Protein AF-A0A7C7H3B7-F1 (afdb_monomer_lite)

Foldseek 3Di:
DDLDFAPQFAAEEEEEQFDDEAQAPVVVVVVQVVQQVVCVVVVALDRDGDQHHYPPDPDGRGQQQDDDVHQRLLLQLVVLVQPDNHAEYEYEEAPVVVVNVVVSCVVPPSNNHHYYYDYDDNVDGDQLVSVVRRVVVDPADLRYWHKYAYSRHNDHDNCHCVRNPPCLRPDQKDFDKDWPCVQQVCCVVPVVSCVDRDGQQEWDQDPVVSDITRIHGGRMMRHRCNVDRSCLVVVCVVCSVVSCCVVSPPD

Structure (mmCIF, N/CA/C/O backbone):
data_AF-A0A7C7H3B7-F1
#
_entry.id   AF-A0A7C7H3B7-F1
#
loop_
_atom_site.group_PDB
_atom_site.id
_atom_site.type_symbol
_atom_site.label_atom_id
_atom_site.label_alt_id
_atom_site.label_comp_id
_atom_site.label_asym_id
_atom_site.label_entity_id
_atom_site.label_seq_id
_atom_site.pdbx_PDB_ins_code
_atom_site.Cartn_x
_atom_site.Cartn_y
_atom_site.Cartn_z
_atom_site.occupancy
_atom_site.B_iso_or_equiv
_atom_site.auth_seq_id
_atom_site.auth_comp_id
_atom_site.auth_asym_id
_atom_site.auth_atom_id
_atom_site.pdbx_PDB_model_num
ATOM 1 N N . MET A 1 1 ? 7.887 1.375 29.483 1.00 38.19 1 MET A N 1
ATOM 2 C CA . MET A 1 1 ? 6.845 1.696 28.487 1.00 38.19 1 MET A CA 1
ATOM 3 C C . MET A 1 1 ? 5.521 1.306 29.109 1.00 38.19 1 MET A C 1
ATOM 5 O O . MET A 1 1 ? 5.414 0.179 29.572 1.00 38.19 1 MET A O 1
ATOM 9 N N . ASN A 1 2 ? 4.577 2.237 29.242 1.00 34.66 2 ASN A N 1
ATOM 10 C CA . ASN A 1 2 ? 3.261 1.911 29.788 1.00 34.66 2 ASN A CA 1
ATOM 11 C C . ASN A 1 2 ? 2.524 1.043 28.765 1.00 34.66 2 ASN A C 1
ATOM 13 O O . ASN A 1 2 ? 2.269 1.498 27.655 1.00 34.66 2 ASN A O 1
ATOM 17 N N . HIS A 1 3 ? 2.216 -0.201 29.133 1.00 39.34 3 HIS A N 1
ATOM 18 C CA . HIS A 1 3 ? 1.330 -1.064 28.360 1.00 39.34 3 HIS A CA 1
ATOM 19 C C . HIS A 1 3 ? -0.091 -0.510 28.479 1.00 39.34 3 HIS A C 1
ATOM 21 O O . HIS A 1 3 ? -0.787 -0.758 29.463 1.00 39.34 3 HIS A O 1
ATOM 27 N N . ILE A 1 4 ? -0.494 0.300 27.506 1.00 48.09 4 ILE A N 1
ATOM 28 C CA . ILE A 1 4 ? -1.862 0.788 27.377 1.00 48.09 4 ILE A CA 1
ATOM 29 C C . ILE A 1 4 ? -2.522 -0.092 26.317 1.00 48.09 4 ILE A C 1
ATOM 31 O O . ILE A 1 4 ? -2.058 -0.135 25.183 1.00 48.09 4 ILE A O 1
ATOM 35 N N . ARG A 1 5 ? -3.547 -0.853 26.719 1.00 43.59 5 ARG A N 1
ATOM 36 C CA . ARG A 1 5 ? -4.273 -1.786 25.843 1.00 43.59 5 ARG A CA 1
ATOM 37 C C . ARG A 1 5 ? -4.899 -1.021 24.673 1.00 43.59 5 ARG A C 1
ATOM 39 O O . ARG A 1 5 ? -5.666 -0.088 24.916 1.00 43.59 5 ARG A O 1
ATOM 46 N N . SER A 1 6 ? -4.589 -1.422 23.442 1.00 52.22 6 SER A N 1
ATOM 47 C CA . SER A 1 6 ? -5.281 -0.931 22.247 1.00 52.22 6 SER A CA 1
ATOM 48 C C . SER A 1 6 ? -6.749 -1.378 22.250 1.00 52.22 6 SER A C 1
ATOM 50 O O . SER A 1 6 ? -7.152 -2.261 23.018 1.00 52.22 6 SER A O 1
ATOM 52 N N . SER A 1 7 ? -7.557 -0.797 21.360 1.00 56.88 7 SER A N 1
ATOM 53 C CA . SER A 1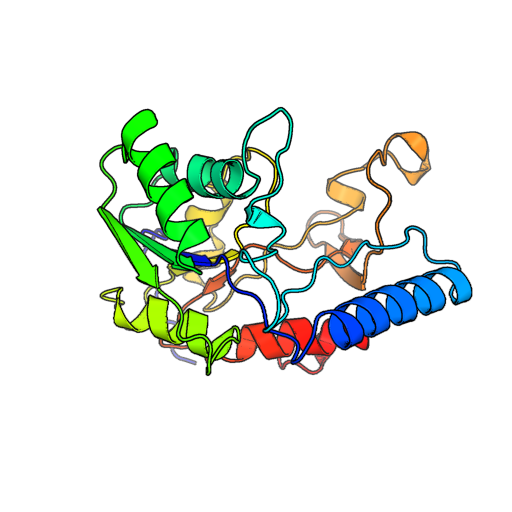 7 ? -8.861 -1.367 21.008 1.00 56.88 7 SER A CA 1
ATOM 54 C C . SER A 1 7 ? -8.721 -2.828 20.563 1.00 56.88 7 SER A C 1
ATOM 56 O O . SER A 1 7 ? -7.677 -3.245 20.061 1.00 56.88 7 SER A O 1
ATOM 58 N N . ILE A 1 8 ? -9.789 -3.606 20.760 1.00 68.94 8 ILE A N 1
ATOM 59 C CA . ILE A 1 8 ? -9.839 -5.052 20.472 1.00 68.94 8 ILE A CA 1
ATOM 60 C C . ILE A 1 8 ? -9.809 -5.343 18.955 1.00 68.94 8 ILE A C 1
ATOM 62 O O . ILE A 1 8 ? -9.580 -6.481 18.561 1.00 68.94 8 ILE A O 1
ATOM 66 N N . SER A 1 9 ? -10.025 -4.334 18.108 1.00 80.69 9 SER A N 1
ATOM 67 C CA . SER A 1 9 ? -10.029 -4.445 16.646 1.00 80.69 9 SER A CA 1
ATOM 68 C C . SER A 1 9 ? -9.492 -3.179 15.981 1.00 80.69 9 SER A C 1
ATOM 70 O O . SER A 1 9 ? -9.482 -2.097 16.586 1.00 80.69 9 SER A O 1
ATOM 72 N N . ILE A 1 10 ? -9.066 -3.332 14.726 1.00 93.12 10 ILE A N 1
ATOM 73 C CA . ILE A 1 10 ? -8.703 -2.239 13.823 1.00 93.12 10 ILE A CA 1
ATOM 74 C C . ILE A 1 10 ? -9.927 -1.875 12.982 1.00 93.12 10 ILE A C 1
ATOM 76 O O . ILE A 1 10 ? -10.362 -2.654 12.140 1.00 93.12 10 ILE A O 1
ATOM 80 N N . ASP A 1 11 ? -10.454 -0.667 13.172 1.00 95.75 11 ASP A N 1
ATOM 81 C CA . ASP A 1 11 ? -11.705 -0.242 12.528 1.00 95.75 11 ASP A CA 1
ATOM 82 C C . ASP A 1 11 ? -11.491 0.773 11.389 1.00 95.75 11 ASP A C 1
ATOM 84 O O . ASP A 1 11 ? -12.421 1.064 10.627 1.00 95.75 11 ASP A O 1
ATOM 88 N N . LYS A 1 12 ? -10.286 1.344 11.275 1.00 97.25 12 LYS A N 1
ATOM 89 C CA . LYS A 1 12 ? -9.973 2.436 10.343 1.00 97.25 12 LYS A CA 1
ATOM 90 C C . LYS A 1 12 ? -8.804 2.076 9.444 1.00 97.25 12 LYS A C 1
ATOM 92 O O . LYS A 1 12 ? -7.858 1.428 9.886 1.00 97.25 12 LYS A O 1
ATOM 97 N N . CYS A 1 13 ? -8.841 2.547 8.203 1.00 97.38 13 CYS A N 1
ATOM 98 C CA . CYS A 1 13 ? -7.780 2.320 7.232 1.00 97.38 13 CYS A CA 1
ATOM 99 C C . CYS A 1 13 ? -7.379 3.597 6.485 1.00 97.38 13 CYS A C 1
ATOM 101 O O . CYS A 1 13 ? -8.228 4.399 6.093 1.00 97.38 13 CYS A O 1
ATOM 103 N N . ILE A 1 14 ? -6.077 3.747 6.247 1.00 97.38 14 ILE A N 1
ATOM 104 C CA . ILE A 1 14 ? -5.513 4.620 5.219 1.00 97.38 14 ILE A CA 1
ATOM 105 C C . ILE A 1 14 ? -5.069 3.729 4.054 1.00 97.38 14 ILE A C 1
ATOM 107 O O . ILE A 1 14 ? -4.104 2.970 4.177 1.00 97.38 14 ILE A O 1
ATOM 111 N N . LEU A 1 15 ? -5.757 3.853 2.920 1.00 96.94 15 LEU A N 1
ATOM 112 C CA . LEU A 1 15 ? -5.415 3.189 1.667 1.00 96.94 15 LEU A CA 1
ATOM 113 C C . LEU A 1 15 ? -4.648 4.168 0.772 1.00 96.94 15 LEU A C 1
ATOM 115 O O . LEU A 1 15 ? -5.196 5.170 0.307 1.00 96.94 15 LEU A O 1
ATOM 119 N N . SER A 1 16 ? -3.371 3.878 0.541 1.00 95.12 16 SER A N 1
ATOM 120 C CA . SER A 1 16 ? -2.460 4.751 -0.197 1.00 95.12 16 SER A CA 1
ATOM 121 C C . SER A 1 16 ? -2.260 4.287 -1.634 1.00 95.12 16 SER A C 1
ATOM 123 O O . SER A 1 16 ? -1.752 3.196 -1.888 1.00 95.12 16 SER A O 1
ATOM 125 N N . PHE A 1 17 ? -2.563 5.173 -2.574 1.00 94.19 17 PHE A N 1
ATOM 126 C CA . PHE A 1 17 ? -2.184 5.079 -3.979 1.00 94.19 17 PHE A CA 1
ATOM 127 C C . PHE A 1 17 ? -1.133 6.144 -4.317 1.00 94.19 17 PHE A C 1
ATOM 129 O O . PHE A 1 17 ? -1.198 6.792 -5.359 1.00 94.19 17 PHE A O 1
ATOM 136 N N . SER A 1 18 ? -0.166 6.327 -3.415 1.00 89.00 18 SER A N 1
ATOM 137 C CA . SER A 1 18 ? 0.895 7.326 -3.535 1.00 89.00 18 SER A CA 1
ATOM 138 C C . SER A 1 18 ? 2.218 6.738 -4.009 1.00 89.00 18 SER A C 1
ATOM 140 O O . SER A 1 18 ? 2.619 5.649 -3.590 1.00 89.00 18 SER A O 1
ATOM 142 N N . HIS A 1 19 ? 2.942 7.508 -4.819 1.00 86.81 19 HIS A N 1
ATOM 143 C CA . HIS A 1 19 ? 4.356 7.295 -5.100 1.00 86.81 19 HIS A CA 1
ATOM 144 C C . HIS A 1 19 ? 5.096 8.617 -5.296 1.00 86.81 19 HIS A C 1
ATOM 146 O O . HIS A 1 19 ? 4.549 9.583 -5.839 1.00 86.81 19 HIS A O 1
ATOM 152 N N . ASP A 1 20 ? 6.383 8.604 -4.942 1.00 88.81 20 ASP A N 1
ATOM 153 C CA . ASP A 1 20 ? 7.324 9.666 -5.277 1.00 88.81 20 ASP A CA 1
ATOM 154 C C . ASP A 1 20 ? 7.313 9.959 -6.780 1.00 88.81 20 ASP A C 1
ATOM 156 O O . ASP A 1 20 ? 7.196 9.068 -7.631 1.00 88.81 20 ASP A O 1
ATOM 160 N N . ARG A 1 21 ? 7.505 11.235 -7.112 1.00 89.88 21 ARG A N 1
ATOM 161 C CA . ARG A 1 21 ? 7.476 11.721 -8.490 1.00 89.88 21 ARG A CA 1
ATOM 162 C C . ARG A 1 21 ? 8.863 12.128 -8.966 1.00 89.88 21 ARG A C 1
ATOM 164 O O . ARG A 1 21 ? 9.524 12.973 -8.369 1.00 89.88 21 ARG A O 1
ATOM 171 N N . TYR A 1 22 ? 9.281 11.571 -10.098 1.00 92.12 22 TYR A N 1
ATOM 172 C CA . TYR A 1 22 ? 10.514 11.961 -10.772 1.00 92.12 22 TYR A CA 1
ATOM 173 C C . TYR A 1 22 ? 10.327 13.266 -11.538 1.00 92.12 22 TYR A C 1
ATOM 175 O O . TYR A 1 22 ? 9.285 13.511 -12.139 1.00 92.12 22 TYR A O 1
ATOM 183 N N . ILE A 1 23 ? 11.382 14.078 -11.601 1.00 94.06 23 ILE A N 1
ATOM 184 C CA . ILE A 1 23 ? 11.323 15.384 -12.275 1.00 94.06 23 ILE A CA 1
ATOM 185 C C . ILE A 1 23 ? 11.100 15.303 -13.797 1.00 94.06 23 ILE A C 1
ATOM 187 O O . ILE A 1 23 ? 10.785 16.316 -14.409 1.00 94.06 23 ILE A O 1
ATOM 191 N N . SER A 1 24 ? 11.318 14.138 -14.417 1.00 95.00 24 SER A N 1
ATOM 192 C CA . SER A 1 24 ? 10.973 13.877 -15.818 1.00 95.00 24 SER A CA 1
ATOM 193 C C . SER A 1 24 ? 10.917 12.382 -16.123 1.00 95.00 24 SER A C 1
ATOM 195 O O . SER A 1 24 ? 11.600 11.574 -15.479 1.00 95.00 24 SER A O 1
ATOM 197 N N . ARG A 1 25 ? 10.177 12.015 -17.168 1.00 94.31 25 ARG A N 1
ATOM 198 C CA . ARG A 1 25 ? 10.008 10.651 -17.668 1.00 94.31 25 ARG A CA 1
ATOM 199 C C . ARG A 1 25 ? 11.341 10.076 -18.117 1.00 94.31 25 ARG A C 1
ATOM 201 O O . ARG A 1 25 ? 11.631 8.911 -17.862 1.00 94.31 25 ARG A O 1
ATOM 208 N N . LYS A 1 26 ? 12.221 10.914 -18.675 1.00 95.12 26 LYS A N 1
ATOM 209 C CA . LYS A 1 26 ? 13.604 10.526 -18.988 1.00 95.12 26 LYS A CA 1
ATOM 210 C C . LYS A 1 26 ? 14.360 10.051 -17.742 1.00 95.12 26 LYS A C 1
ATOM 212 O O . LYS A 1 26 ? 15.023 9.018 -17.803 1.00 95.12 26 LYS A O 1
ATOM 217 N N . LYS A 1 27 ? 14.265 10.772 -16.616 1.00 95.44 27 LYS A N 1
ATOM 218 C CA . LYS A 1 27 ? 14.929 10.363 -15.364 1.00 95.44 27 LYS A CA 1
ATOM 219 C C . LYS A 1 27 ? 14.267 9.146 -14.725 1.00 95.44 27 LYS A C 1
ATOM 221 O O . LYS A 1 27 ? 14.985 8.275 -14.245 1.00 95.44 27 LYS A O 1
ATOM 226 N N . ALA A 1 28 ? 12.937 9.065 -14.760 1.00 93.25 28 ALA A N 1
ATOM 227 C CA . ALA A 1 28 ? 12.201 7.890 -14.301 1.00 93.25 28 ALA A CA 1
ATOM 228 C C . ALA A 1 28 ? 12.652 6.625 -15.055 1.00 93.25 28 ALA A C 1
ATOM 230 O O . ALA A 1 28 ? 13.044 5.637 -14.440 1.00 93.25 28 ALA A O 1
ATOM 231 N N . ASN A 1 29 ? 12.699 6.684 -16.389 1.00 93.50 29 ASN A N 1
ATOM 232 C CA . ASN A 1 29 ? 13.133 5.562 -17.222 1.00 93.50 29 ASN A CA 1
ATOM 233 C C . ASN A 1 29 ? 14.595 5.186 -16.957 1.00 93.50 29 ASN A C 1
ATOM 235 O O . ASN A 1 29 ? 14.900 4.007 -16.806 1.00 93.50 29 ASN A O 1
ATOM 239 N N . ALA A 1 30 ? 15.491 6.172 -16.840 1.00 94.88 30 ALA A N 1
ATOM 240 C CA . ALA A 1 30 ? 16.890 5.914 -16.510 1.00 94.88 30 ALA A CA 1
ATOM 241 C C . ALA A 1 30 ? 17.042 5.197 -15.156 1.00 94.88 30 ALA A C 1
ATOM 243 O O . ALA A 1 30 ? 17.820 4.253 -15.048 1.00 94.88 30 ALA A O 1
ATOM 244 N N . ALA A 1 31 ? 16.272 5.593 -14.137 1.00 92.31 31 ALA A N 1
ATOM 245 C CA . ALA A 1 31 ? 16.285 4.935 -12.832 1.00 92.31 31 ALA A CA 1
ATOM 246 C C . ALA A 1 31 ? 15.751 3.492 -12.891 1.00 92.31 31 ALA A C 1
ATOM 248 O O . ALA A 1 31 ? 16.329 2.600 -12.265 1.00 92.31 31 ALA A O 1
ATOM 249 N N . ALA A 1 32 ? 14.681 3.255 -13.656 1.00 91.06 32 ALA A N 1
ATOM 250 C CA . ALA A 1 32 ? 14.125 1.920 -13.867 1.00 91.06 32 ALA A CA 1
ATOM 251 C C . ALA A 1 32 ? 15.118 0.992 -14.591 1.00 91.06 32 ALA A C 1
ATOM 253 O O . ALA A 1 32 ? 15.367 -0.118 -14.118 1.00 91.06 32 ALA A O 1
ATOM 254 N N . ILE A 1 33 ? 15.738 1.469 -15.677 1.00 92.88 33 ILE A N 1
ATOM 255 C CA . ILE A 1 33 ? 16.741 0.722 -16.455 1.00 92.88 33 ILE A CA 1
ATOM 256 C C . ILE A 1 33 ? 17.965 0.408 -15.593 1.00 92.88 33 ILE A C 1
ATOM 258 O O . ILE A 1 33 ? 18.342 -0.753 -15.477 1.00 92.88 33 ILE A O 1
ATOM 262 N N . ALA A 1 34 ? 18.521 1.406 -14.900 1.00 92.44 34 ALA A N 1
ATOM 263 C CA . ALA A 1 34 ? 19.695 1.207 -14.054 1.00 92.44 34 ALA A CA 1
ATOM 264 C C . ALA A 1 34 ? 19.448 0.185 -12.931 1.00 92.44 34 ALA A C 1
ATOM 266 O O . ALA A 1 34 ? 20.362 -0.525 -12.516 1.00 92.44 34 ALA A O 1
ATOM 267 N N . LYS A 1 35 ? 18.218 0.094 -12.404 1.00 89.69 35 LYS A N 1
ATOM 268 C CA . LYS A 1 35 ? 17.874 -0.964 -11.447 1.00 89.69 35 LYS A CA 1
ATOM 269 C C . LYS A 1 35 ? 17.850 -2.338 -12.116 1.00 89.69 35 LYS A C 1
ATOM 271 O O . LYS A 1 35 ? 18.417 -3.265 -11.545 1.00 89.69 35 LYS A O 1
ATOM 276 N N . ALA A 1 36 ? 17.215 -2.462 -13.280 1.00 89.38 36 ALA A N 1
ATOM 277 C CA . ALA A 1 36 ? 17.158 -3.724 -14.012 1.00 89.38 36 ALA A CA 1
ATOM 278 C C . ALA A 1 36 ? 18.565 -4.231 -14.371 1.00 89.38 36 ALA A C 1
ATOM 280 O O . ALA A 1 36 ? 18.876 -5.391 -14.126 1.00 89.38 36 ALA A O 1
ATOM 281 N N . GLU A 1 37 ? 19.447 -3.348 -14.848 1.00 91.12 37 GLU A N 1
ATOM 282 C CA . GLU A 1 37 ? 20.851 -3.668 -15.141 1.00 91.12 37 GLU A CA 1
ATOM 283 C C . GLU A 1 37 ? 21.598 -4.188 -13.907 1.00 91.12 37 GLU A C 1
ATOM 285 O O . GLU A 1 37 ? 22.311 -5.186 -13.997 1.00 91.12 37 GLU A O 1
ATOM 290 N N . ARG A 1 38 ? 21.403 -3.562 -12.735 1.00 88.94 38 ARG A N 1
ATOM 291 C CA . ARG A 1 38 ? 21.988 -4.055 -11.478 1.00 88.94 38 ARG A CA 1
ATOM 292 C C . ARG A 1 38 ? 21.467 -5.438 -11.095 1.00 88.94 38 ARG A C 1
ATOM 294 O O . ARG A 1 38 ? 22.264 -6.268 -10.680 1.00 88.94 38 ARG A O 1
ATOM 301 N N . GLU A 1 39 ? 20.162 -5.681 -11.221 1.00 87.19 39 GLU A N 1
ATOM 302 C CA . GLU A 1 39 ? 19.563 -6.982 -10.886 1.00 87.19 39 GLU A CA 1
ATOM 303 C C . GLU A 1 39 ? 20.043 -8.100 -11.818 1.00 87.19 39 GLU A C 1
ATOM 305 O O . GLU A 1 39 ? 20.292 -9.209 -11.343 1.00 87.19 39 GLU A O 1
ATOM 310 N N . ILE A 1 40 ? 20.220 -7.798 -13.111 1.00 87.31 40 ILE A N 1
ATOM 311 C CA . ILE A 1 40 ? 20.838 -8.702 -14.091 1.00 87.31 40 ILE A CA 1
ATOM 312 C C . ILE A 1 40 ? 22.286 -8.989 -13.690 1.00 87.31 40 ILE A C 1
ATOM 314 O O . ILE A 1 40 ? 22.681 -10.147 -13.597 1.00 87.31 40 ILE A O 1
ATOM 318 N N . ALA A 1 41 ? 23.073 -7.946 -13.411 1.00 89.31 41 ALA A N 1
ATOM 319 C CA . ALA A 1 41 ? 24.481 -8.091 -13.050 1.00 89.31 41 ALA A CA 1
ATOM 320 C C . ALA A 1 41 ? 24.690 -8.882 -11.747 1.00 89.31 41 ALA A C 1
ATOM 322 O O . ALA A 1 41 ? 25.707 -9.556 -11.598 1.00 89.31 41 ALA A O 1
ATOM 323 N N . SER A 1 42 ? 23.739 -8.824 -10.811 1.00 85.56 42 SER A N 1
ATOM 324 C CA . SER A 1 42 ? 23.786 -9.586 -9.562 1.00 85.56 42 SER A CA 1
ATOM 325 C C . SER A 1 42 ? 23.172 -10.988 -9.658 1.00 85.56 42 SER A C 1
ATOM 327 O O . SER A 1 42 ? 23.018 -11.625 -8.619 1.00 85.56 42 SER A O 1
ATOM 329 N N . ASN A 1 43 ? 22.804 -11.465 -10.857 1.00 83.31 43 ASN A N 1
ATOM 330 C CA . ASN A 1 43 ? 22.116 -12.746 -11.075 1.00 83.31 43 ASN A CA 1
ATOM 331 C C . ASN A 1 43 ? 20.898 -12.929 -10.151 1.00 83.31 43 ASN A C 1
ATOM 333 O O . ASN A 1 43 ? 20.707 -13.982 -9.544 1.00 83.31 43 ASN A O 1
ATOM 337 N N . SER A 1 44 ? 20.093 -11.873 -10.004 1.00 79.56 44 SER A N 1
ATOM 338 C CA . SER A 1 44 ? 18.871 -11.921 -9.196 1.00 79.56 44 SER A CA 1
ATOM 339 C C . SER A 1 44 ? 17.871 -12.924 -9.781 1.00 79.56 44 SER A C 1
ATOM 341 O O . SER A 1 44 ? 17.747 -13.023 -11.001 1.00 79.56 44 SER A O 1
ATOM 343 N N . ASN A 1 45 ? 17.098 -13.605 -8.928 1.00 72.94 45 ASN A N 1
ATOM 344 C CA . ASN A 1 45 ? 16.085 -14.585 -9.358 1.00 72.94 45 ASN A CA 1
ATOM 345 C C . ASN A 1 45 ? 14.974 -13.966 -10.226 1.00 72.94 45 ASN A C 1
ATOM 347 O O . ASN A 1 45 ? 14.298 -14.672 -10.970 1.00 72.94 45 ASN A O 1
ATOM 351 N N . GLY A 1 46 ? 14.780 -12.648 -10.141 1.00 75.38 46 GLY A N 1
ATOM 352 C CA . GLY A 1 46 ? 13.889 -11.907 -11.024 1.00 75.38 46 GLY A CA 1
ATOM 353 C C . GLY A 1 46 ? 14.338 -10.464 -11.229 1.00 75.38 46 GLY A C 1
ATOM 354 O O . GLY A 1 46 ? 14.942 -9.845 -10.349 1.00 75.38 46 GLY A O 1
ATOM 355 N N . ILE A 1 47 ? 14.005 -9.913 -12.395 1.00 81.12 47 ILE A N 1
ATOM 356 C CA . ILE A 1 47 ? 14.191 -8.495 -12.715 1.00 81.12 47 ILE A CA 1
ATOM 357 C C . ILE A 1 47 ? 12.873 -7.794 -12.397 1.00 81.12 47 ILE A C 1
ATOM 359 O O . ILE A 1 47 ? 11.847 -8.080 -13.014 1.00 81.12 47 ILE A O 1
ATOM 363 N N . SER A 1 48 ? 12.867 -6.883 -11.422 1.00 79.19 48 SER A N 1
ATOM 364 C CA . SER A 1 48 ? 11.617 -6.211 -11.053 1.00 79.19 48 SER A CA 1
ATOM 365 C C . SER A 1 48 ? 11.378 -5.007 -11.954 1.00 79.19 48 SER A C 1
ATOM 367 O O . SER A 1 48 ? 12.169 -4.059 -11.950 1.00 79.19 48 SER A O 1
ATOM 369 N N . HIS A 1 49 ? 10.240 -4.993 -12.641 1.00 79.00 49 HIS A N 1
ATOM 370 C CA . HIS A 1 49 ? 9.798 -3.842 -13.419 1.00 79.00 49 HIS A CA 1
ATOM 371 C C . HIS A 1 49 ? 9.365 -2.698 -12.495 1.00 79.00 49 HIS A C 1
ATOM 373 O O . HIS A 1 49 ? 8.410 -2.824 -11.729 1.00 79.00 49 HIS A O 1
ATOM 379 N N . LEU A 1 50 ? 10.076 -1.570 -12.564 1.00 84.88 50 LEU A N 1
ATOM 380 C CA . LEU A 1 50 ? 9.676 -0.349 -11.871 1.00 84.88 50 LEU A CA 1
ATOM 381 C C . LEU A 1 50 ? 8.756 0.489 -12.754 1.00 84.88 50 LEU A C 1
ATOM 383 O O . LEU A 1 50 ? 9.152 0.937 -13.828 1.00 84.88 50 LEU A O 1
ATOM 387 N N . ILE A 1 51 ? 7.558 0.754 -12.243 1.00 86.25 51 ILE A N 1
ATOM 388 C CA . ILE A 1 51 ? 6.613 1.712 -12.811 1.00 86.25 51 ILE A CA 1
ATOM 389 C C . ILE A 1 51 ? 6.717 2.969 -11.953 1.00 86.25 51 ILE A C 1
ATOM 391 O O . ILE A 1 51 ? 6.352 2.958 -10.780 1.00 86.25 51 ILE A O 1
ATOM 395 N N . LEU A 1 52 ? 7.313 4.017 -12.518 1.00 88.50 52 LEU A N 1
ATOM 396 C CA . LEU A 1 52 ? 7.650 5.249 -11.807 1.00 88.50 52 LEU A CA 1
ATOM 397 C C . LEU A 1 52 ? 6.864 6.420 -12.388 1.00 88.50 52 LEU A C 1
ATOM 399 O O . LEU A 1 52 ? 6.798 6.565 -13.611 1.00 88.50 52 LEU A O 1
ATOM 403 N N . ARG A 1 53 ? 6.335 7.269 -11.507 1.00 90.44 53 ARG A N 1
ATOM 404 C CA . ARG A 1 53 ? 5.624 8.510 -11.830 1.00 90.44 53 ARG A CA 1
ATOM 405 C C . ARG A 1 53 ? 6.602 9.612 -12.241 1.00 90.44 53 ARG A C 1
ATOM 407 O O . ARG A 1 53 ? 7.671 9.737 -11.636 1.00 90.44 53 ARG A O 1
ATOM 414 N N . ALA A 1 54 ? 6.238 10.443 -13.214 1.00 92.00 54 ALA A N 1
ATOM 415 C CA . ALA A 1 54 ? 7.017 11.609 -13.619 1.00 92.00 54 ALA A CA 1
ATOM 416 C C . ALA A 1 54 ? 6.156 12.878 -13.779 1.00 92.00 54 ALA A C 1
ATOM 418 O O . ALA A 1 54 ? 4.952 12.809 -13.987 1.00 92.00 54 ALA A O 1
ATOM 419 N N . VAL A 1 55 ? 6.778 14.056 -13.646 1.00 90.94 55 VAL A N 1
ATOM 420 C CA . VAL A 1 55 ? 6.095 15.368 -13.749 1.00 90.94 55 VAL A CA 1
ATOM 421 C C . VAL A 1 55 ? 5.501 15.629 -15.137 1.00 90.94 55 VAL A C 1
ATOM 423 O O . VAL A 1 55 ? 4.476 16.288 -15.247 1.00 90.94 55 VAL A O 1
ATOM 426 N N . ASP A 1 56 ? 6.163 15.151 -16.183 1.00 91.25 56 ASP A N 1
ATOM 427 C CA . ASP A 1 56 ? 5.835 15.362 -17.597 1.00 91.25 56 ASP A CA 1
ATOM 428 C C . ASP A 1 56 ? 4.926 14.266 -18.182 1.00 91.25 56 ASP A C 1
ATOM 430 O O . ASP A 1 56 ? 4.723 14.217 -19.398 1.00 91.25 56 ASP A O 1
ATOM 434 N N . ASP A 1 57 ? 4.361 13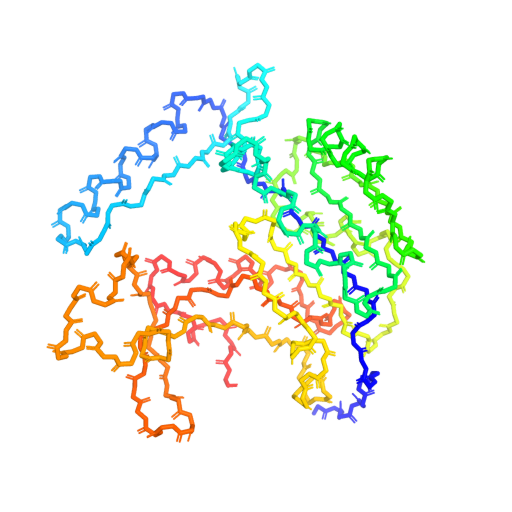.394 -17.341 1.00 89.00 57 ASP A N 1
ATOM 435 C CA . ASP A 1 57 ? 3.325 12.460 -17.774 1.00 89.00 57 ASP A CA 1
ATOM 436 C C . ASP A 1 57 ? 1.996 13.192 -18.018 1.00 89.00 57 ASP A C 1
ATOM 438 O O . ASP A 1 57 ? 1.611 14.093 -17.276 1.00 89.00 57 ASP A O 1
ATOM 442 N N . LYS A 1 58 ? 1.270 12.784 -19.066 1.00 84.56 58 LYS A N 1
ATOM 443 C CA . LYS A 1 58 ? -0.053 13.347 -19.402 1.00 84.56 58 LYS A CA 1
ATOM 444 C C . LYS A 1 58 ? -1.173 12.874 -18.474 1.00 84.56 58 LYS A C 1
ATOM 446 O O . LYS A 1 58 ? -2.193 13.540 -18.377 1.00 84.56 58 LYS A O 1
ATOM 451 N N . ILE A 1 59 ? -0.994 11.687 -17.910 1.00 83.81 59 ILE A N 1
ATOM 452 C CA . ILE A 1 59 ? -1.908 10.980 -17.017 1.00 83.81 59 ILE A CA 1
ATOM 453 C C . ILE A 1 59 ? -1.019 10.376 -15.946 1.00 83.81 59 ILE A C 1
ATOM 455 O O . ILE A 1 59 ? 0.094 9.936 -16.260 1.00 83.81 59 ILE A O 1
ATOM 459 N N . ASP A 1 60 ? -1.493 10.339 -14.710 1.00 80.81 60 ASP A N 1
ATOM 460 C CA . ASP A 1 60 ? -0.718 9.735 -13.643 1.00 80.81 60 ASP A CA 1
ATOM 461 C C . ASP A 1 60 ? -0.375 8.264 -13.931 1.00 80.81 60 ASP A C 1
ATOM 463 O O . ASP A 1 60 ? -1.236 7.388 -14.023 1.00 80.81 60 ASP A O 1
ATOM 467 N N . HIS A 1 61 ? 0.917 7.985 -14.102 1.00 83.50 61 HIS A N 1
ATOM 468 C CA . HIS A 1 61 ? 1.394 6.671 -14.511 1.00 83.50 61 HIS A CA 1
ATOM 469 C C . HIS A 1 61 ? 1.734 5.817 -13.288 1.00 83.50 61 HIS A C 1
ATOM 471 O O . HIS A 1 61 ? 2.896 5.511 -13.002 1.00 83.50 61 HIS A O 1
ATOM 477 N N . LEU A 1 62 ? 0.692 5.448 -12.548 1.00 84.75 62 LEU A N 1
ATOM 478 C CA . LEU A 1 62 ? 0.793 4.615 -11.357 1.00 84.75 62 LEU A CA 1
ATOM 479 C C . LEU A 1 62 ? 0.454 3.160 -11.668 1.00 84.75 62 LEU A C 1
ATOM 481 O O . LEU A 1 62 ? -0.519 2.869 -12.361 1.00 84.75 62 LEU A O 1
ATOM 485 N N . LYS A 1 63 ? 1.199 2.227 -11.060 1.00 86.25 63 LYS A N 1
ATOM 486 C CA . LYS A 1 63 ? 0.910 0.783 -11.157 1.00 86.25 63 LYS A CA 1
ATOM 487 C C . LYS A 1 63 ? -0.507 0.417 -10.701 1.00 86.25 63 LYS A C 1
ATOM 489 O O . LYS A 1 63 ? -1.049 -0.581 -11.154 1.00 86.25 63 LYS A O 1
ATOM 494 N N . PHE A 1 64 ? -1.112 1.229 -9.835 1.00 90.69 64 PHE A N 1
ATOM 495 C CA . PHE A 1 64 ? -2.443 0.983 -9.283 1.00 90.69 64 PHE A CA 1
ATOM 496 C C . PHE A 1 64 ? -3.558 1.069 -10.338 1.00 90.69 64 PHE A C 1
ATOM 498 O O . PHE A 1 64 ? -4.604 0.447 -10.176 1.00 90.69 64 PHE A O 1
ATOM 505 N N . LEU A 1 65 ? -3.323 1.807 -11.428 1.00 91.50 65 LEU A N 1
ATOM 506 C CA . LEU A 1 65 ? -4.278 1.994 -12.523 1.00 91.50 65 LEU A CA 1
ATOM 507 C C . LEU A 1 65 ? -4.120 0.950 -13.639 1.00 91.50 65 LEU A C 1
ATOM 509 O O . LEU A 1 65 ? -4.920 0.917 -14.572 1.00 91.50 65 LEU A O 1
ATOM 513 N N . PHE A 1 66 ? -3.102 0.087 -13.561 1.00 91.06 66 PHE A N 1
ATOM 514 C CA . PHE A 1 66 ? -2.917 -0.980 -14.541 1.00 91.06 66 PHE A CA 1
ATOM 515 C C . PHE A 1 66 ? -4.022 -2.016 -14.419 1.00 91.06 66 PHE A C 1
ATOM 517 O O . PHE A 1 66 ? -4.475 -2.335 -13.323 1.00 91.06 66 PHE A O 1
ATOM 524 N N . LEU A 1 67 ? -4.426 -2.563 -15.560 1.00 91.88 67 LEU A N 1
ATOM 525 C CA . LEU A 1 67 ? -5.497 -3.541 -15.623 1.00 91.88 67 LEU A CA 1
ATOM 526 C C . LEU A 1 67 ? -4.941 -4.955 -15.465 1.00 91.88 67 LEU A C 1
ATOM 528 O O . LEU A 1 67 ? -4.049 -5.369 -16.206 1.00 91.88 67 LEU A O 1
ATOM 532 N N . ILE A 1 68 ? -5.531 -5.719 -14.555 1.00 89.88 68 ILE A N 1
ATOM 533 C CA . ILE A 1 68 ? -5.410 -7.173 -14.488 1.00 89.88 68 ILE A CA 1
ATOM 534 C C . ILE A 1 68 ? -6.786 -7.725 -14.832 1.00 89.88 68 ILE A C 1
ATOM 536 O O . ILE A 1 68 ? -7.770 -7.391 -14.183 1.00 89.88 68 ILE A O 1
ATOM 540 N N . ASN A 1 69 ? -6.875 -8.508 -15.910 1.00 88.69 69 ASN A N 1
ATOM 541 C CA . ASN A 1 69 ? -8.148 -9.016 -16.437 1.00 88.69 69 ASN A CA 1
ATOM 542 C C . ASN A 1 69 ? -9.212 -7.915 -16.646 1.00 88.69 69 ASN A C 1
ATOM 544 O O . ASN A 1 69 ? -10.395 -8.125 -16.397 1.00 88.69 69 ASN A O 1
ATOM 548 N N . GLY A 1 70 ? -8.784 -6.726 -17.089 1.00 91.12 70 GLY A N 1
ATOM 549 C CA . GLY A 1 70 ? -9.668 -5.578 -17.328 1.00 91.12 70 GLY A CA 1
ATOM 550 C C . GLY A 1 70 ? -10.042 -4.767 -16.082 1.00 91.12 70 GLY A C 1
ATOM 551 O O . GLY A 1 70 ? -10.748 -3.773 -16.213 1.00 91.12 70 GLY A O 1
ATOM 552 N N . ILE A 1 71 ? -9.555 -5.143 -14.895 1.00 91.94 71 ILE A N 1
ATOM 553 C CA . ILE A 1 71 ? -9.849 -4.471 -13.624 1.00 91.94 71 ILE A CA 1
ATOM 554 C C . ILE A 1 71 ? -8.592 -3.733 -13.138 1.00 91.94 71 ILE A C 1
ATOM 556 O O . ILE A 1 71 ? -7.532 -4.359 -13.055 1.00 91.94 71 ILE A O 1
ATOM 560 N N . PRO A 1 72 ? -8.665 -2.430 -12.801 1.00 94.12 72 PRO A N 1
ATOM 561 C CA . PRO A 1 72 ? -7.538 -1.714 -12.206 1.00 94.12 72 PRO A CA 1
ATOM 562 C C . PRO A 1 72 ? -7.031 -2.399 -10.930 1.00 94.12 72 PRO A C 1
ATOM 564 O O . PRO A 1 72 ? -7.833 -2.776 -10.075 1.00 94.12 72 PRO A O 1
ATOM 567 N N . VAL A 1 73 ? -5.710 -2.520 -10.758 1.00 93.38 73 VAL A N 1
ATOM 568 C CA . VAL A 1 73 ? -5.079 -3.127 -9.565 1.00 93.38 73 VAL A CA 1
ATOM 569 C C . VAL A 1 73 ? -5.655 -2.551 -8.269 1.00 93.38 73 VAL A C 1
ATOM 571 O O . VAL A 1 73 ? -5.950 -3.299 -7.338 1.00 93.38 73 VAL A O 1
ATOM 574 N N . MET A 1 74 ? -5.891 -1.238 -8.226 1.00 94.69 74 MET A N 1
ATOM 575 C CA . MET A 1 74 ? -6.458 -0.568 -7.057 1.00 94.69 74 MET A CA 1
ATOM 576 C C . MET A 1 74 ? -7.814 -1.112 -6.602 1.00 94.69 74 MET A C 1
ATOM 578 O O . MET A 1 74 ? -8.117 -1.076 -5.409 1.00 94.69 74 MET A O 1
ATOM 582 N N . CYS A 1 75 ? -8.624 -1.631 -7.525 1.00 95.31 75 CYS A N 1
ATOM 583 C CA . CYS A 1 75 ? -9.942 -2.174 -7.217 1.00 95.31 75 CYS A CA 1
ATOM 584 C C . CYS A 1 75 ? -9.854 -3.485 -6.426 1.00 95.31 75 CYS A C 1
ATOM 586 O O . CYS A 1 75 ? -10.747 -3.760 -5.632 1.00 95.31 75 CYS A O 1
ATOM 588 N N . TYR A 1 76 ? -8.780 -4.268 -6.582 1.00 94.12 76 TYR A N 1
ATOM 589 C CA . TYR A 1 76 ? -8.546 -5.462 -5.760 1.00 94.12 76 TYR A CA 1
ATOM 590 C C . TYR A 1 76 ? -8.245 -5.073 -4.313 1.00 94.12 76 TYR A C 1
ATOM 592 O O . TYR A 1 76 ? -8.886 -5.569 -3.389 1.00 94.12 76 TYR A O 1
ATOM 600 N N . ALA A 1 77 ? -7.328 -4.118 -4.124 1.00 93.56 77 ALA A N 1
ATOM 601 C CA . ALA A 1 77 ? -6.987 -3.602 -2.804 1.00 93.56 77 ALA A CA 1
ATOM 602 C C . ALA A 1 77 ? -8.216 -3.008 -2.099 1.00 93.56 77 ALA A C 1
ATOM 604 O O . ALA A 1 77 ? -8.503 -3.378 -0.965 1.00 93.56 77 ALA A O 1
ATOM 605 N N . LEU A 1 78 ? -8.973 -2.143 -2.783 1.00 95.56 78 LEU A N 1
ATOM 606 C CA . LEU A 1 78 ? -10.193 -1.553 -2.233 1.00 95.56 78 LEU A CA 1
ATOM 607 C C . LEU A 1 78 ? -11.288 -2.606 -1.996 1.00 95.56 78 LEU A C 1
ATOM 609 O O . LEU A 1 78 ? -11.967 -2.546 -0.978 1.00 95.56 78 LEU A O 1
ATOM 613 N N . GLY A 1 79 ? -11.427 -3.591 -2.886 1.00 95.00 79 GLY A N 1
ATOM 614 C CA . GLY A 1 79 ? -12.373 -4.699 -2.746 1.00 95.00 79 GLY A CA 1
ATOM 615 C C . GLY A 1 79 ? -12.179 -5.485 -1.450 1.00 95.00 79 GLY A C 1
ATOM 616 O O . GLY A 1 79 ? -13.150 -5.668 -0.718 1.00 95.00 79 GLY A O 1
ATOM 617 N N . ASN A 1 80 ? -10.936 -5.851 -1.115 1.00 93.62 80 ASN A N 1
ATOM 618 C CA . ASN A 1 80 ? -10.614 -6.512 0.159 1.00 93.62 80 ASN A CA 1
ATOM 619 C C . ASN A 1 80 ? -11.053 -5.676 1.369 1.00 93.62 80 ASN A C 1
ATOM 621 O O . ASN A 1 80 ? -11.608 -6.210 2.324 1.00 93.62 80 ASN A O 1
ATOM 625 N N . LEU A 1 81 ? -10.856 -4.354 1.322 1.00 95.56 81 LEU A N 1
ATOM 626 C CA . LEU A 1 81 ? -11.270 -3.470 2.413 1.00 95.56 81 LEU A CA 1
ATOM 627 C C . LEU A 1 81 ? -12.787 -3.281 2.491 1.00 95.56 81 LEU A C 1
ATOM 629 O O . LEU A 1 81 ? -13.306 -3.011 3.565 1.00 95.56 81 LEU A O 1
ATOM 633 N N . LEU A 1 82 ? -13.510 -3.374 1.374 1.00 96.25 82 LEU A N 1
ATOM 634 C CA . LEU A 1 82 ? -14.968 -3.226 1.354 1.00 96.25 82 LEU A CA 1
ATOM 635 C C . LEU A 1 82 ? -15.685 -4.428 1.972 1.00 96.25 82 LEU A C 1
ATOM 637 O O . LEU A 1 82 ? -16.725 -4.248 2.604 1.00 96.25 82 LEU A O 1
ATOM 641 N N . ILE A 1 83 ? -15.137 -5.630 1.808 1.00 94.88 83 ILE A N 1
ATOM 642 C CA . ILE A 1 83 ? -15.726 -6.858 2.360 1.00 94.88 83 ILE A CA 1
ATOM 643 C C . ILE A 1 83 ? -15.285 -7.150 3.801 1.00 94.88 83 ILE A C 1
ATOM 645 O O . ILE A 1 83 ? -15.758 -8.121 4.381 1.00 94.88 83 ILE A O 1
ATOM 649 N N . SER A 1 84 ? -14.416 -6.316 4.376 1.00 95.44 84 SER A N 1
ATOM 650 C CA . SER A 1 84 ? -13.883 -6.509 5.726 1.00 95.44 84 SER A CA 1
ATOM 651 C C . SER A 1 84 ? -14.757 -5.905 6.832 1.00 95.44 84 SER A C 1
ATOM 653 O O . SER A 1 84 ? -15.771 -5.249 6.572 1.00 95.44 84 SER A O 1
ATOM 655 N N . SER A 1 85 ? -14.343 -6.062 8.086 1.00 95.69 85 SER A N 1
ATOM 656 C CA . SER A 1 85 ? -14.940 -5.477 9.287 1.00 95.69 85 SER A CA 1
ATOM 657 C C . SER A 1 85 ? -14.608 -3.992 9.491 1.00 95.69 85 SER A C 1
ATOM 659 O O . SER A 1 85 ? -15.191 -3.351 10.371 1.00 95.69 85 SER A O 1
ATOM 661 N N . LEU A 1 86 ? -13.754 -3.401 8.640 1.00 97.00 86 LEU A N 1
ATOM 662 C CA . LEU A 1 86 ? -13.430 -1.972 8.684 1.00 97.00 86 LEU A CA 1
ATOM 663 C C . LEU A 1 86 ? -14.690 -1.100 8.586 1.00 97.00 86 LEU A C 1
ATOM 665 O O . LEU A 1 86 ? -15.650 -1.409 7.874 1.00 97.00 86 LEU A O 1
ATOM 669 N N . LYS A 1 87 ? -14.656 0.045 9.267 1.00 97.12 87 LYS A N 1
ATOM 670 C CA . LYS A 1 87 ? -15.763 1.010 9.338 1.00 97.12 87 LYS A CA 1
ATOM 671 C C . LYS A 1 87 ? -15.464 2.292 8.577 1.00 97.12 87 LYS A C 1
ATOM 673 O O . LYS A 1 87 ? -16.370 2.857 7.962 1.00 97.12 87 LYS A O 1
ATOM 678 N N . GLU A 1 88 ? -14.216 2.752 8.607 1.00 98.00 88 GLU A N 1
ATOM 679 C CA . GLU A 1 88 ? -13.795 3.996 7.962 1.00 98.00 88 GLU A CA 1
ATOM 680 C C . GLU A 1 88 ? -12.544 3.788 7.104 1.00 98.00 88 GLU A C 1
ATOM 682 O O . GLU A 1 88 ? -11.550 3.230 7.562 1.00 98.00 88 GLU A O 1
ATOM 687 N N . ILE A 1 89 ? -12.586 4.245 5.852 1.00 98.44 89 ILE A N 1
ATOM 688 C CA . ILE A 1 89 ? -11.479 4.136 4.898 1.00 98.44 89 ILE A CA 1
ATOM 689 C C . ILE A 1 89 ? -11.186 5.526 4.331 1.00 98.44 89 ILE A C 1
ATOM 691 O O . ILE A 1 89 ? -12.066 6.193 3.780 1.00 98.44 89 ILE A O 1
ATOM 695 N N . VAL A 1 90 ? -9.934 5.959 4.436 1.00 98.44 90 VAL A N 1
ATOM 696 C CA . VAL A 1 90 ? -9.431 7.156 3.761 1.00 98.44 90 VAL A CA 1
ATOM 697 C C . VAL A 1 90 ? -8.549 6.724 2.604 1.00 98.44 90 VAL A C 1
ATOM 699 O O . VAL A 1 90 ? -7.507 6.105 2.806 1.00 98.44 90 VAL A O 1
ATOM 702 N N . ILE A 1 91 ? -8.978 7.058 1.393 1.00 98.25 91 ILE A N 1
ATOM 703 C CA . ILE A 1 91 ? -8.240 6.812 0.160 1.00 98.25 91 ILE A CA 1
ATOM 704 C C . ILE A 1 91 ? -7.404 8.050 -0.157 1.00 98.25 91 ILE A C 1
ATOM 706 O O . ILE A 1 91 ? -7.917 9.169 -0.124 1.00 98.25 91 ILE A O 1
ATOM 710 N N . ILE A 1 92 ? -6.129 7.852 -0.482 1.00 97.69 92 ILE A N 1
ATOM 711 C CA . ILE A 1 92 ? -5.207 8.936 -0.833 1.00 97.69 92 ILE A CA 1
ATOM 712 C C . ILE A 1 92 ? -4.584 8.640 -2.187 1.00 97.69 92 ILE A C 1
ATOM 714 O O . ILE A 1 92 ? -4.066 7.545 -2.398 1.00 97.69 92 ILE A O 1
ATOM 718 N N . GLY A 1 93 ? -4.616 9.609 -3.096 1.00 95.81 93 GLY A N 1
ATOM 719 C CA . GLY A 1 93 ? -4.016 9.462 -4.417 1.00 95.81 93 GLY A CA 1
ATOM 720 C C . GLY A 1 93 ? -4.208 10.688 -5.303 1.00 95.81 93 GLY A C 1
ATOM 721 O O . GLY A 1 93 ? -4.639 11.755 -4.855 1.00 95.81 93 GLY A O 1
ATOM 722 N N . SER A 1 94 ? -3.885 10.522 -6.579 1.00 94.44 94 SER A N 1
ATOM 723 C CA . SER A 1 94 ? -4.080 11.534 -7.613 1.00 94.44 94 SER A CA 1
ATOM 724 C C . SER A 1 94 ? -5.535 11.679 -8.054 1.00 94.44 94 SER A C 1
ATOM 726 O O . SER A 1 94 ? -6.428 10.957 -7.611 1.00 94.44 94 SER A O 1
ATOM 728 N N . GLU A 1 95 ? -5.774 12.634 -8.951 1.00 94.25 95 GLU A N 1
ATOM 729 C CA . GLU A 1 95 ? -7.085 12.857 -9.555 1.00 94.25 95 GLU A CA 1
ATOM 730 C C . GLU A 1 95 ? -7.582 11.624 -10.324 1.00 94.25 95 GLU A C 1
ATOM 732 O O . GLU A 1 95 ? -8.747 11.255 -10.212 1.00 94.25 95 GLU A O 1
ATOM 737 N N . GLU A 1 96 ? -6.704 10.933 -11.048 1.00 94.44 96 GLU A N 1
ATOM 738 C CA . GLU A 1 96 ? -7.050 9.716 -11.782 1.00 94.44 96 GLU A CA 1
ATOM 739 C C . GLU A 1 96 ? -7.442 8.568 -10.848 1.00 94.44 96 GLU A C 1
ATOM 741 O O . GLU A 1 96 ? -8.392 7.834 -11.126 1.00 94.44 96 GLU A O 1
ATOM 746 N N . VAL A 1 97 ? -6.751 8.438 -9.711 1.00 95.81 97 VAL A N 1
ATOM 747 C CA . VAL A 1 97 ? -7.125 7.478 -8.664 1.00 95.81 97 VAL A CA 1
ATOM 748 C C . VAL A 1 97 ? -8.509 7.819 -8.110 1.00 95.81 97 VAL A C 1
ATOM 750 O O . VAL A 1 97 ? -9.320 6.914 -7.928 1.00 95.81 97 VAL A O 1
ATOM 753 N N . GLU A 1 98 ? -8.821 9.096 -7.877 1.00 97.19 98 GLU A N 1
ATOM 754 C CA . GLU A 1 98 ? -10.151 9.507 -7.410 1.00 97.19 98 GLU A CA 1
ATOM 755 C C . GLU A 1 98 ? -11.253 9.150 -8.408 1.00 97.19 98 GLU A C 1
ATOM 757 O O . GLU A 1 98 ? -12.298 8.636 -8.009 1.00 97.19 98 GLU A O 1
ATOM 762 N N . GLN A 1 99 ? -11.023 9.391 -9.700 1.00 96.44 99 GLN A N 1
ATOM 763 C CA . GLN A 1 99 ? -11.990 9.074 -10.753 1.00 96.44 99 GLN A CA 1
ATOM 764 C C . GLN A 1 99 ? -12.295 7.572 -10.792 1.00 96.44 99 GLN A C 1
ATOM 766 O O . GLN A 1 99 ? -13.465 7.173 -10.816 1.00 96.44 99 GLN A O 1
ATOM 771 N N . VAL A 1 100 ? -11.256 6.731 -10.740 1.00 96.31 100 VAL A N 1
ATOM 772 C CA . VAL A 1 100 ? -11.418 5.271 -10.732 1.00 96.31 100 VAL A CA 1
ATOM 773 C C . VAL A 1 100 ? -12.061 4.790 -9.431 1.00 96.31 100 VAL A C 1
ATOM 775 O O . VAL A 1 100 ? -12.990 3.986 -9.485 1.00 96.31 100 VAL A O 1
ATOM 778 N N . ALA A 1 101 ? -11.627 5.295 -8.271 1.00 97.44 101 ALA A N 1
ATOM 779 C CA . ALA A 1 101 ? -12.206 4.935 -6.977 1.00 97.44 101 ALA A CA 1
ATOM 780 C C . ALA A 1 101 ? -13.695 5.298 -6.902 1.00 97.44 101 ALA A C 1
ATOM 782 O O . ALA A 1 101 ? -14.501 4.464 -6.499 1.00 97.44 101 ALA A O 1
ATOM 783 N N . THR A 1 102 ? -14.062 6.506 -7.334 1.00 98.19 102 THR A N 1
ATOM 784 C CA . THR A 1 102 ? -15.456 6.972 -7.380 1.00 98.19 102 THR A CA 1
ATOM 785 C C . THR A 1 102 ? -16.298 6.062 -8.267 1.00 98.19 102 THR A C 1
ATOM 787 O O . THR A 1 102 ? -17.279 5.497 -7.794 1.00 98.19 102 THR A O 1
ATOM 790 N N . THR A 1 103 ? -15.863 5.824 -9.509 1.00 97.38 103 THR A N 1
ATOM 791 C CA . THR A 1 103 ? -16.588 4.962 -10.461 1.00 97.38 103 THR A CA 1
ATOM 792 C C . THR A 1 103 ? -16.758 3.538 -9.922 1.00 97.38 103 THR A C 1
ATOM 794 O O . THR A 1 103 ? -17.826 2.931 -10.033 1.00 97.38 103 THR A O 1
ATOM 797 N N . PHE A 1 104 ? -15.709 2.988 -9.306 1.00 97.12 104 PHE A N 1
ATOM 798 C CA . PHE A 1 104 ? -15.758 1.664 -8.697 1.00 97.12 104 PHE A CA 1
ATOM 799 C C . PHE A 1 104 ? -16.767 1.615 -7.543 1.00 97.12 104 PHE A C 1
ATOM 801 O O . PHE A 1 104 ? -17.622 0.733 -7.525 1.00 97.12 104 PHE A O 1
ATOM 808 N N . LEU A 1 105 ? -16.718 2.580 -6.618 1.00 98.06 105 LEU A N 1
ATOM 809 C CA . LEU A 1 105 ? -17.619 2.653 -5.463 1.00 98.06 105 LEU A CA 1
ATOM 810 C C . LEU A 1 105 ? -19.079 2.915 -5.854 1.00 98.06 105 LEU A C 1
ATOM 812 O O . LEU A 1 105 ? -19.974 2.372 -5.210 1.00 98.06 105 LEU A O 1
ATOM 816 N N . GLU A 1 106 ? -19.337 3.683 -6.913 1.00 97.69 106 GLU A N 1
ATOM 817 C CA . GLU A 1 106 ? -20.681 3.845 -7.489 1.00 97.69 106 GLU A CA 1
ATOM 818 C C . GLU A 1 106 ? -21.228 2.525 -8.048 1.00 97.69 106 GLU A C 1
ATOM 820 O O . GLU A 1 106 ? -22.430 2.274 -7.992 1.00 97.69 106 GLU A O 1
ATOM 825 N N . THR A 1 107 ? -20.341 1.661 -8.548 1.00 96.50 107 THR A N 1
ATOM 826 C CA . THR A 1 107 ? -20.711 0.365 -9.127 1.00 96.50 107 THR A CA 1
ATOM 827 C C . THR A 1 107 ? -20.956 -0.700 -8.058 1.00 96.50 107 THR A C 1
ATOM 829 O O . THR A 1 107 ? -21.938 -1.436 -8.137 1.00 96.50 107 THR A O 1
ATOM 832 N N . VAL A 1 108 ? -20.066 -0.819 -7.066 1.00 96.06 108 VAL A N 1
ATOM 833 C CA . VAL A 1 108 ? -20.090 -1.928 -6.085 1.00 96.06 108 VAL A CA 1
ATOM 834 C C . VAL A 1 108 ? -20.670 -1.540 -4.721 1.00 96.06 108 VAL A C 1
ATOM 836 O O . VAL A 1 108 ? -20.912 -2.404 -3.874 1.00 96.06 108 VAL A O 1
ATOM 839 N N . GLY A 1 109 ? -20.905 -0.247 -4.497 1.00 97.38 109 GLY A N 1
ATOM 840 C CA . GLY A 1 109 ? -21.339 0.306 -3.220 1.00 97.38 109 GLY A CA 1
ATOM 841 C C . GLY A 1 109 ? -20.230 0.347 -2.163 1.00 97.38 109 GLY A C 1
ATOM 842 O O . GLY A 1 109 ? -19.155 -0.231 -2.304 1.00 97.38 109 GLY A O 1
ATOM 843 N N . THR A 1 110 ? -20.503 1.026 -1.049 1.00 97.25 110 THR A N 1
ATOM 844 C CA . THR A 1 110 ? -19.538 1.184 0.055 1.00 97.25 110 THR A CA 1
ATOM 845 C C . THR A 1 110 ? -19.634 0.096 1.123 1.00 97.25 110 THR A C 1
ATOM 847 O O . THR A 1 110 ? -18.887 0.140 2.098 1.00 97.25 110 THR A O 1
ATOM 850 N N . GLN A 1 111 ? -20.576 -0.846 0.991 1.00 96.00 111 GLN A N 1
ATOM 851 C CA . GLN A 1 111 ? -20.844 -1.898 1.985 1.00 96.00 111 GLN A CA 1
ATOM 852 C C . GLN A 1 111 ? -21.045 -1.344 3.411 1.00 96.00 111 GLN A C 1
ATOM 854 O O . GLN A 1 111 ? -20.577 -1.906 4.399 1.00 96.00 111 GLN A O 1
ATOM 859 N N . GLY A 1 112 ? -21.711 -0.187 3.520 1.00 96.50 112 GLY A N 1
ATOM 860 C CA . GLY A 1 112 ? -21.993 0.472 4.800 1.00 96.50 112 GLY A CA 1
ATOM 861 C C . GLY A 1 112 ? -20.805 1.211 5.426 1.00 96.50 112 GLY A C 1
ATOM 862 O O . GLY A 1 112 ? -20.948 1.761 6.517 1.00 96.50 112 GLY A O 1
ATOM 863 N N . LYS A 1 113 ? -19.646 1.261 4.758 1.00 97.94 113 LYS A N 1
ATOM 864 C CA . LYS A 1 113 ? -18.444 1.936 5.266 1.00 97.94 113 LYS A CA 1
ATOM 865 C C . LYS A 1 113 ? -18.467 3.433 4.989 1.00 97.94 113 LYS A C 1
ATOM 867 O O . LYS A 1 113 ? -18.969 3.891 3.958 1.00 97.94 113 LYS A O 1
ATOM 872 N N . LYS A 1 114 ? -17.848 4.203 5.886 1.00 98.25 114 LYS A N 1
ATOM 873 C CA . LYS A 1 114 ? -17.538 5.617 5.666 1.00 98.25 114 LYS A CA 1
ATOM 874 C C . LYS A 1 114 ? -16.255 5.710 4.846 1.00 98.25 114 LYS A C 1
ATOM 876 O O . LYS A 1 114 ? -15.178 5.406 5.347 1.00 98.25 114 LYS A O 1
ATOM 881 N N . ILE A 1 115 ? -16.367 6.144 3.597 1.00 98.38 115 ILE A N 1
ATOM 882 C CA . ILE A 1 115 ? -15.219 6.265 2.696 1.00 98.38 115 ILE A CA 1
ATOM 883 C C . ILE A 1 115 ? -15.030 7.730 2.332 1.00 98.38 115 ILE A C 1
ATOM 885 O O . ILE A 1 115 ? -15.992 8.427 2.013 1.00 98.38 115 ILE A O 1
ATOM 889 N N . SER A 1 116 ? -13.793 8.215 2.400 1.00 97.94 116 SER A N 1
ATOM 890 C CA . SER A 1 116 ? -13.455 9.550 1.912 1.00 97.94 116 SER A CA 1
ATOM 891 C C . SER A 1 116 ? -12.172 9.536 1.102 1.00 97.94 116 SER A C 1
ATOM 893 O O 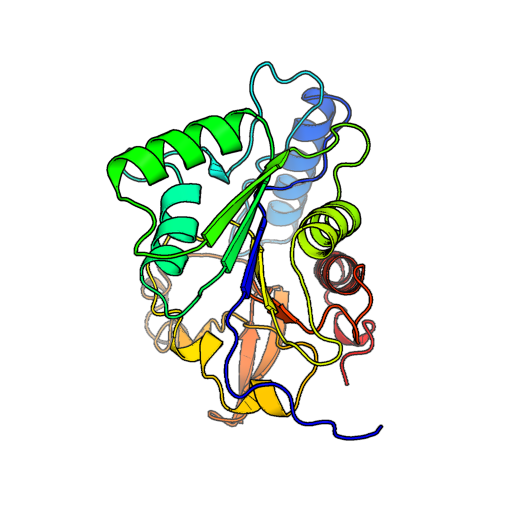. SER A 1 116 ? -11.300 8.700 1.330 1.00 97.94 116 SER A O 1
ATOM 895 N N . PHE A 1 117 ? -12.075 10.469 0.161 1.00 98.38 117 PHE A N 1
ATOM 896 C CA . PHE A 1 117 ? -10.905 10.645 -0.682 1.00 98.38 117 PHE A CA 1
ATOM 897 C C . PHE A 1 117 ? -10.156 11.922 -0.292 1.00 98.38 117 PHE A C 1
ATOM 899 O O . PHE A 1 117 ? -10.777 12.940 0.025 1.00 98.38 117 PHE A O 1
ATOM 906 N N . VAL A 1 118 ? -8.825 11.874 -0.320 1.00 97.88 118 VAL A N 1
ATOM 907 C CA . VAL A 1 118 ? -7.951 13.038 -0.159 1.00 97.88 118 VAL A CA 1
ATOM 908 C C . VAL A 1 118 ? -6.971 13.076 -1.327 1.00 97.88 118 VAL A C 1
ATOM 910 O O . VAL A 1 118 ? -6.152 12.173 -1.491 1.00 97.88 118 VAL A O 1
ATOM 913 N N . ARG A 1 119 ? -7.045 14.139 -2.135 1.00 96.06 119 ARG A N 1
ATOM 914 C CA . ARG A 1 119 ? -6.083 14.374 -3.218 1.00 96.06 119 ARG A CA 1
ATOM 915 C C . ARG A 1 119 ? -4.713 14.720 -2.650 1.00 96.06 119 ARG A C 1
ATOM 917 O O . ARG A 1 119 ? -4.596 15.524 -1.725 1.00 96.06 119 ARG A O 1
ATOM 924 N N . GLU A 1 120 ? -3.681 14.144 -3.242 1.00 94.44 120 GLU A N 1
ATOM 925 C CA . GLU A 1 120 ? -2.296 14.477 -2.920 1.00 94.44 120 GLU A CA 1
ATOM 926 C C . GLU A 1 120 ? -1.902 15.882 -3.401 1.00 94.44 120 GLU A C 1
ATOM 928 O O . GLU A 1 120 ? -2.398 16.366 -4.419 1.00 94.44 120 GLU A O 1
ATOM 933 N N . ASP A 1 121 ? -0.936 16.509 -2.719 1.00 91.12 121 ASP A N 1
ATOM 934 C CA . ASP A 1 121 ? -0.233 17.693 -3.229 1.00 91.12 121 ASP A CA 1
ATOM 935 C C . ASP A 1 121 ? 0.926 17.240 -4.140 1.00 91.12 121 ASP A C 1
ATOM 937 O O . ASP A 1 121 ? 1.894 16.648 -3.644 1.00 91.12 121 ASP A O 1
ATOM 941 N N . PRO A 1 122 ? 0.898 17.548 -5.453 1.00 88.12 122 PRO A N 1
ATOM 942 C CA . PRO A 1 122 ? 1.949 17.141 -6.383 1.00 88.12 122 PRO A CA 1
ATOM 943 C C . PRO A 1 122 ? 3.354 17.627 -5.993 1.00 88.12 122 PRO A C 1
ATOM 945 O O . PRO A 1 122 ? 4.356 17.042 -6.413 1.00 88.12 122 PRO A O 1
ATOM 948 N N . ASN A 1 123 ? 3.462 18.696 -5.201 1.00 88.69 123 ASN A N 1
ATOM 949 C CA . ASN A 1 123 ? 4.740 19.249 -4.749 1.00 88.69 123 ASN A CA 1
ATOM 950 C C . ASN A 1 123 ? 5.286 18.566 -3.488 1.00 88.69 123 ASN A C 1
ATOM 952 O O . ASN A 1 123 ? 6.405 18.860 -3.071 1.00 88.69 123 ASN A O 1
ATOM 956 N N . LYS A 1 124 ? 4.509 17.667 -2.877 1.00 90.62 124 LYS A N 1
ATOM 957 C CA . LYS A 1 124 ? 4.807 17.026 -1.592 1.00 90.62 124 LYS A CA 1
ATOM 958 C C . LYS A 1 124 ? 4.593 15.509 -1.632 1.00 90.62 124 LYS A C 1
ATOM 960 O O . LYS A 1 124 ? 4.287 14.904 -0.611 1.00 90.62 124 LYS A O 1
ATOM 965 N N . LEU A 1 125 ? 4.785 14.896 -2.798 1.00 89.94 125 LEU A N 1
ATOM 966 C CA . LEU A 1 125 ? 4.608 13.457 -3.010 1.00 89.94 125 LEU A CA 1
ATOM 967 C C . LEU A 1 125 ? 5.715 12.651 -2.325 1.00 89.94 125 LEU A C 1
ATOM 969 O O . LEU A 1 125 ? 6.822 12.546 -2.852 1.00 89.94 125 LEU A O 1
ATOM 973 N N . ASN A 1 126 ? 5.394 12.130 -1.144 1.00 88.31 126 ASN A N 1
ATOM 974 C CA . ASN A 1 126 ? 6.140 11.105 -0.423 1.00 88.31 126 ASN A CA 1
ATOM 975 C C . ASN A 1 126 ? 5.221 10.418 0.599 1.00 88.31 126 ASN A C 1
ATOM 977 O O . ASN A 1 126 ? 4.106 10.881 0.881 1.00 88.31 126 ASN A O 1
ATOM 981 N N . LEU A 1 127 ? 5.690 9.307 1.158 1.00 87.38 127 LEU A N 1
ATOM 982 C CA . LEU A 1 127 ? 4.915 8.494 2.085 1.00 87.38 127 LEU A CA 1
ATOM 983 C C . LEU A 1 127 ? 4.615 9.224 3.398 1.00 87.38 127 LEU A C 1
ATOM 985 O O . LEU A 1 127 ? 3.471 9.180 3.846 1.00 87.38 127 LEU A O 1
ATOM 989 N N . PHE A 1 128 ? 5.578 9.955 3.968 1.00 89.12 128 PHE A N 1
ATOM 990 C CA . PHE A 1 128 ? 5.337 10.781 5.156 1.00 89.12 128 PHE A CA 1
ATOM 991 C C . PHE A 1 128 ? 4.133 11.722 4.976 1.00 89.12 128 PHE A C 1
ATOM 993 O O . PHE A 1 128 ? 3.193 11.697 5.772 1.00 89.12 128 PHE A O 1
ATOM 1000 N N . ASN A 1 129 ? 4.113 12.522 3.906 1.00 91.69 129 ASN A N 1
ATOM 1001 C CA . ASN A 1 129 ? 3.019 13.456 3.629 1.00 91.69 129 ASN A CA 1
ATOM 1002 C C . ASN A 1 129 ? 1.706 12.723 3.339 1.00 91.69 129 ASN A C 1
ATOM 1004 O O . ASN A 1 129 ? 0.647 13.173 3.771 1.00 91.69 129 ASN A O 1
ATOM 1008 N N . THR A 1 130 ? 1.770 11.573 2.670 1.00 91.75 130 THR A N 1
ATOM 1009 C CA . THR A 1 130 ? 0.608 10.704 2.443 1.00 91.75 130 THR A CA 1
ATOM 1010 C C . THR A 1 130 ? 0.003 10.236 3.763 1.00 91.75 130 THR A C 1
ATOM 1012 O O . THR A 1 130 ? -1.196 10.382 3.989 1.00 91.75 130 THR A O 1
ATOM 1015 N N . MET A 1 131 ? 0.824 9.746 4.690 1.00 91.19 131 MET A N 1
ATOM 1016 C CA . MET A 1 131 ? 0.362 9.343 6.017 1.00 91.19 131 MET A CA 1
ATOM 1017 C C . MET A 1 131 ? -0.208 10.525 6.801 1.00 91.19 131 MET A C 1
ATOM 1019 O O . MET A 1 131 ? -1.244 10.374 7.446 1.00 91.19 131 MET A O 1
ATOM 1023 N N . GLN A 1 132 ? 0.406 11.711 6.708 1.00 92.25 132 GLN A N 1
ATOM 1024 C CA . GLN A 1 132 ? -0.142 12.921 7.322 1.00 92.25 132 GLN A CA 1
ATOM 1025 C C . GLN A 1 132 ? -1.523 13.263 6.755 1.00 92.25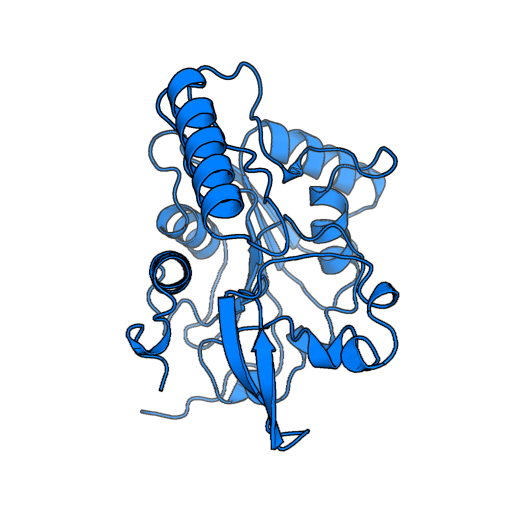 132 GLN A C 1
ATOM 1027 O O . GLN A 1 132 ? -2.433 13.525 7.535 1.00 92.25 132 GLN A O 1
ATOM 1032 N N . LEU A 1 133 ? -1.723 13.230 5.435 1.00 94.56 133 LEU A N 1
ATOM 1033 C CA . LEU A 1 133 ? -3.033 13.492 4.823 1.00 94.56 133 LEU A CA 1
ATOM 1034 C C . LEU A 1 133 ? -4.112 12.541 5.362 1.00 94.56 133 LEU A C 1
ATOM 1036 O O . LEU A 1 133 ? -5.194 12.990 5.742 1.00 94.56 133 LEU A O 1
ATOM 1040 N N . GLY A 1 134 ? -3.798 11.247 5.467 1.00 93.44 134 GLY A N 1
ATOM 1041 C CA . GLY A 1 134 ? -4.716 10.257 6.031 1.00 93.44 134 GLY A CA 1
ATOM 1042 C C . GLY A 1 134 ? -4.992 10.486 7.514 1.00 93.44 134 GLY A C 1
ATOM 1043 O O . GLY A 1 134 ? -6.150 10.509 7.931 1.00 93.44 134 GLY A O 1
ATOM 1044 N N . LYS A 1 135 ? -3.940 10.747 8.297 1.00 92.62 135 LYS A N 1
ATOM 1045 C CA . LYS A 1 135 ? -4.029 11.046 9.732 1.00 92.62 135 LYS A CA 1
ATOM 1046 C C . LYS A 1 135 ? -4.915 12.256 10.019 1.00 92.62 135 LYS A C 1
ATOM 1048 O O . LYS A 1 135 ? -5.733 12.187 10.921 1.00 92.62 135 LYS A O 1
ATOM 1053 N N . HIS A 1 136 ? -4.784 13.341 9.254 1.00 93.50 136 HIS A N 1
ATOM 1054 C CA . HIS A 1 136 ? -5.602 14.546 9.441 1.00 93.50 136 HIS A CA 1
ATOM 1055 C C . HIS A 1 136 ? -7.071 14.342 9.048 1.00 93.50 136 HIS A C 1
ATOM 1057 O O . HIS A 1 136 ? -7.930 15.122 9.462 1.00 93.50 136 HIS A O 1
ATOM 1063 N N . ARG A 1 137 ? -7.370 13.328 8.226 1.00 95.81 137 ARG A N 1
ATOM 1064 C CA . ARG A 1 137 ? -8.735 13.030 7.786 1.00 95.81 137 ARG A CA 1
ATOM 1065 C C . ARG A 1 137 ? -9.471 12.085 8.733 1.00 95.81 137 ARG A C 1
ATOM 1067 O O . ARG A 1 137 ? -10.691 12.193 8.853 1.00 95.81 137 ARG A O 1
ATOM 1074 N N . LEU A 1 138 ? -8.742 11.184 9.384 1.00 94.00 138 LEU A N 1
ATOM 1075 C CA . LEU A 1 138 ? -9.269 10.273 10.392 1.00 94.00 138 LEU A CA 1
ATOM 1076 C C . LEU A 1 138 ? -9.355 10.962 11.759 1.00 94.00 138 LEU A C 1
ATOM 1078 O O . LEU A 1 138 ? -8.451 11.682 12.167 1.00 94.00 138 LEU A O 1
ATOM 1082 N N . ASN A 1 139 ? -10.418 10.682 12.511 1.00 91.50 139 ASN A N 1
ATOM 1083 C CA . ASN A 1 139 ? -10.443 10.998 13.938 1.00 91.50 139 ASN A CA 1
ATOM 1084 C C . ASN A 1 139 ? -9.778 9.847 14.701 1.00 91.50 139 ASN A C 1
ATOM 1086 O O . ASN A 1 139 ? -10.454 8.859 14.973 1.00 91.50 139 ASN A O 1
ATOM 1090 N N . ILE A 1 140 ? -8.471 9.923 14.959 1.00 89.38 140 ILE A N 1
ATOM 1091 C CA . ILE A 1 140 ? -7.689 8.828 15.562 1.00 89.38 140 ILE A CA 1
ATOM 1092 C C . ILE A 1 140 ? -7.568 9.032 17.073 1.00 89.38 140 ILE A C 1
ATOM 1094 O O . ILE A 1 140 ? -7.100 10.080 17.520 1.00 89.38 140 ILE A O 1
ATOM 1098 N N . GLU A 1 141 ? -7.935 8.018 17.854 1.00 89.62 141 GLU A N 1
ATOM 1099 C CA . GLU A 1 141 ? -7.737 8.047 19.306 1.00 89.62 141 GLU A CA 1
ATOM 1100 C C . GLU A 1 141 ? -6.255 7.794 19.675 1.00 89.62 141 GLU A C 1
ATOM 1102 O O . GLU A 1 141 ? -5.546 7.083 18.959 1.00 89.62 141 GLU A O 1
ATOM 1107 N N . PRO A 1 142 ? -5.744 8.307 20.813 1.00 84.31 142 PRO A N 1
ATOM 1108 C CA . PRO A 1 142 ? -4.317 8.227 21.165 1.00 84.31 142 PRO A CA 1
ATOM 1109 C C . PRO A 1 142 ? -3.682 6.822 21.215 1.00 84.31 142 PRO A C 1
ATOM 1111 O O . PRO A 1 142 ? -2.461 6.715 21.166 1.00 84.31 142 PRO A O 1
ATOM 1114 N N . ASN A 1 143 ? -4.476 5.751 21.316 1.00 83.31 143 ASN A N 1
ATOM 1115 C CA . ASN A 1 143 ? -4.001 4.357 21.354 1.00 83.31 143 ASN A CA 1
ATOM 1116 C C . ASN A 1 143 ? -4.707 3.465 20.325 1.00 83.31 143 ASN A C 1
ATOM 1118 O O . ASN A 1 143 ? -4.835 2.255 20.513 1.00 83.31 143 ASN A O 1
ATOM 1122 N N . GLU A 1 144 ? -5.231 4.075 19.270 1.00 89.81 144 GLU A N 1
ATOM 1123 C CA . GLU A 1 144 ? -5.899 3.355 18.201 1.00 89.81 144 GLU A CA 1
ATOM 1124 C C . GLU A 1 144 ? -4.883 2.866 17.169 1.00 89.81 144 GLU A C 1
ATOM 1126 O O . GLU A 1 144 ? -4.088 3.642 16.631 1.00 89.81 144 GLU A O 1
ATOM 1131 N N . LEU A 1 145 ? -4.936 1.566 16.878 1.00 92.19 145 LEU A N 1
ATOM 1132 C CA . LEU A 1 145 ? -4.314 1.017 15.684 1.00 92.19 145 LEU A CA 1
ATOM 1133 C C . LEU A 1 145 ? -5.229 1.262 14.490 1.00 92.19 145 LEU A C 1
ATOM 1135 O O . LEU A 1 145 ? -6.424 0.970 14.525 1.00 92.19 145 LEU A O 1
ATOM 1139 N N . ILE A 1 146 ? -4.634 1.758 13.414 1.00 94.94 146 ILE A N 1
ATOM 1140 C CA . ILE A 1 146 ? -5.273 1.869 12.108 1.00 94.94 146 ILE A CA 1
ATOM 1141 C C . ILE A 1 146 ? -4.503 1.007 11.112 1.00 94.94 146 ILE A C 1
ATOM 1143 O O . ILE A 1 146 ? -3.306 0.761 11.271 1.00 94.94 146 ILE A O 1
ATOM 1147 N N . LEU A 1 147 ? -5.181 0.548 10.070 1.00 94.75 147 LEU A N 1
ATOM 1148 C CA . LEU A 1 147 ? -4.554 -0.185 8.983 1.00 94.75 147 LEU A CA 1
ATOM 1149 C C . LEU A 1 147 ? -3.971 0.800 7.967 1.00 94.75 147 LEU A C 1
ATOM 1151 O O . LEU A 1 147 ? -4.720 1.510 7.298 1.00 94.75 147 LEU A O 1
ATOM 1155 N N . PHE A 1 148 ? -2.657 0.834 7.791 1.00 94.69 148 PHE A N 1
ATOM 1156 C CA . PHE A 1 148 ? -2.055 1.464 6.620 1.00 94.69 148 PHE A CA 1
ATOM 1157 C C . PHE A 1 148 ? -1.770 0.404 5.550 1.00 94.69 148 PHE A C 1
ATOM 1159 O O . PHE A 1 148 ? -1.109 -0.601 5.820 1.00 94.69 148 PHE A O 1
ATOM 1166 N N . GLN A 1 149 ? -2.264 0.624 4.332 1.00 92.62 149 GLN A N 1
ATOM 1167 C CA . GLN A 1 149 ? -2.099 -0.301 3.211 1.00 92.62 149 GLN A CA 1
ATOM 1168 C C . GLN A 1 149 ? -1.759 0.461 1.920 1.00 92.62 149 GLN A C 1
ATOM 1170 O O . GLN A 1 149 ? -2.560 1.272 1.451 1.00 92.62 149 GLN A O 1
ATOM 1175 N N . PRO A 1 150 ? -0.604 0.190 1.291 1.00 90.94 150 PRO A N 1
ATOM 1176 C CA . PRO A 1 150 ? -0.378 0.501 -0.114 1.00 90.94 150 PRO A CA 1
ATOM 1177 C C . PRO A 1 150 ? -1.345 -0.264 -1.031 1.00 90.94 150 PRO A C 1
ATOM 1179 O O . PRO A 1 150 ? -1.629 -1.446 -0.850 1.00 90.94 150 PRO A O 1
ATOM 1182 N N . GLY A 1 151 ? -1.862 0.416 -2.045 1.00 90.56 151 GLY A N 1
ATOM 1183 C CA . GLY A 1 151 ? -2.914 -0.091 -2.918 1.00 90.56 151 GLY A CA 1
ATOM 1184 C C . GLY A 1 151 ? -2.443 -0.954 -4.091 1.00 90.56 151 GLY A C 1
ATOM 1185 O O . GLY A 1 151 ? -3.111 -1.013 -5.120 1.00 90.56 151 GLY A O 1
ATOM 1186 N N . ASP A 1 152 ? -1.279 -1.592 -3.982 1.00 85.44 152 ASP A N 1
ATOM 1187 C CA . ASP A 1 152 ? -0.656 -2.404 -5.033 1.00 85.44 152 ASP A CA 1
ATOM 1188 C C . ASP A 1 152 ? -0.808 -3.913 -4.829 1.00 85.44 152 ASP A C 1
ATOM 1190 O O . ASP A 1 152 ? -0.012 -4.671 -5.379 1.00 85.44 152 ASP A O 1
ATOM 1194 N N . LEU A 1 153 ? -1.805 -4.350 -4.058 1.00 83.19 153 LEU A N 1
ATOM 1195 C CA . LEU A 1 153 ? -2.115 -5.763 -3.839 1.00 83.19 153 LEU A CA 1
ATOM 1196 C C . LEU A 1 153 ? -3.109 -6.268 -4.905 1.00 83.19 153 LEU A C 1
ATOM 1198 O O . LEU A 1 153 ? -4.300 -5.973 -4.802 1.00 83.19 153 LEU A O 1
ATOM 1202 N N . PRO A 1 154 ? -2.664 -7.028 -5.929 1.00 83.88 154 PRO A N 1
ATOM 1203 C CA . PRO A 1 154 ? -3.501 -7.445 -7.056 1.00 83.88 154 PRO A CA 1
ATOM 1204 C C . PRO A 1 154 ? -4.240 -8.770 -6.800 1.00 83.88 154 PRO A C 1
ATOM 1206 O O . PRO A 1 154 ? -4.452 -9.554 -7.724 1.00 83.88 154 PRO A O 1
ATOM 1209 N N . PHE A 1 155 ? -4.554 -9.088 -5.548 1.00 81.94 155 PHE A N 1
ATOM 1210 C CA . PHE A 1 155 ? -5.187 -10.350 -5.177 1.00 81.94 155 PHE A CA 1
ATOM 1211 C C . PHE A 1 155 ? -6.225 -10.129 -4.089 1.00 81.94 155 PHE A C 1
ATOM 1213 O O . PHE A 1 155 ? -6.082 -9.240 -3.249 1.00 81.94 155 PHE A O 1
ATOM 1220 N N . MET A 1 156 ? -7.268 -10.955 -4.122 1.00 83.56 156 MET A N 1
ATOM 1221 C CA . MET A 1 156 ? -8.232 -11.025 -3.035 1.00 83.56 156 MET A CA 1
ATOM 1222 C C . MET A 1 156 ? -7.663 -11.917 -1.934 1.00 83.56 156 MET A C 1
ATOM 1224 O O . MET A 1 156 ? -7.130 -12.987 -2.234 1.00 83.56 156 MET A O 1
ATOM 1228 N N . PHE A 1 157 ? -7.745 -11.479 -0.686 1.00 83.31 157 PHE A N 1
ATOM 1229 C CA . PHE A 1 157 ? -7.320 -12.259 0.474 1.00 83.31 157 PHE A CA 1
ATOM 1230 C C . PHE A 1 157 ? -8.176 -11.890 1.682 1.00 83.31 157 PHE A C 1
ATOM 1232 O O . PHE A 1 157 ? -8.771 -10.812 1.720 1.00 83.31 157 PHE A O 1
ATOM 1239 N N . ASP A 1 158 ? -8.245 -12.798 2.651 1.00 84.06 158 ASP A N 1
ATOM 1240 C CA . ASP A 1 158 ? -8.966 -12.536 3.888 1.00 84.06 158 ASP A CA 1
ATOM 1241 C C . ASP A 1 158 ? -8.145 -11.595 4.775 1.00 84.06 158 ASP A C 1
ATOM 1243 O O . ASP A 1 158 ? -7.088 -11.959 5.289 1.00 84.06 158 ASP A O 1
ATOM 1247 N N . ILE A 1 159 ? -8.607 -10.352 4.901 1.00 89.00 159 ILE A N 1
ATOM 1248 C CA . ILE A 1 159 ? -7.946 -9.338 5.722 1.00 89.00 159 ILE A CA 1
ATOM 1249 C C . ILE A 1 159 ? -8.367 -9.423 7.195 1.00 89.00 159 ILE A C 1
ATOM 1251 O O . ILE A 1 159 ? -7.713 -8.813 8.040 1.00 89.00 159 ILE A O 1
ATOM 1255 N N . GLU A 1 160 ? -9.415 -10.185 7.529 1.00 90.88 160 GLU A N 1
ATOM 1256 C CA . GLU A 1 160 ? -9.910 -10.303 8.906 1.00 90.88 160 GLU A CA 1
ATOM 1257 C C . GLU A 1 160 ? -8.861 -10.898 9.840 1.00 90.88 160 GLU A C 1
ATOM 1259 O O . GLU A 1 160 ? -8.742 -10.448 10.979 1.00 90.88 160 GLU A O 1
ATOM 1264 N N . GLU A 1 161 ? -8.042 -11.833 9.347 1.00 85.25 161 GLU A N 1
ATOM 1265 C CA . GLU A 1 161 ? -6.924 -12.397 10.111 1.00 85.25 161 GLU A CA 1
ATOM 1266 C C . GLU A 1 161 ? -5.960 -11.310 10.604 1.00 85.25 161 GLU A C 1
ATOM 1268 O O . GLU A 1 161 ? -5.421 -11.417 11.699 1.00 85.25 161 GLU A O 1
ATOM 1273 N N . ILE A 1 162 ? -5.792 -10.229 9.836 1.00 87.25 162 ILE A N 1
ATOM 1274 C CA . ILE A 1 162 ? -4.924 -9.099 10.188 1.00 87.25 162 ILE A CA 1
ATOM 1275 C C . ILE A 1 162 ? -5.643 -8.130 11.131 1.00 87.25 162 ILE A C 1
ATOM 1277 O O . ILE A 1 162 ? -5.049 -7.623 12.081 1.00 87.25 162 ILE A O 1
ATOM 1281 N N . LEU A 1 163 ? -6.922 -7.845 10.869 1.00 89.81 163 LEU A N 1
ATOM 1282 C CA . LEU A 1 163 ? -7.718 -6.893 11.656 1.00 89.81 163 LEU A CA 1
ATOM 1283 C C . LEU A 1 163 ? -8.025 -7.396 13.074 1.00 89.81 163 LEU A C 1
ATOM 1285 O O . LEU A 1 163 ? -8.264 -6.584 13.974 1.00 89.81 163 LEU A O 1
ATOM 1289 N N . HIS A 1 164 ? -8.004 -8.718 13.256 1.00 88.31 164 HIS A N 1
ATOM 1290 C CA . HIS A 1 164 ? -8.289 -9.418 14.506 1.00 88.31 164 HIS A CA 1
ATOM 1291 C C . HIS A 1 164 ? -7.089 -10.192 15.071 1.00 88.31 164 HIS A C 1
ATOM 1293 O O . HIS A 1 164 ? -7.269 -10.990 15.994 1.00 88.31 164 HIS A O 1
ATOM 1299 N N . ASP A 1 165 ? -5.880 -9.959 14.552 1.00 84.00 165 ASP A N 1
ATOM 1300 C CA . ASP A 1 165 ? -4.663 -10.601 15.051 1.00 84.00 165 ASP A CA 1
ATOM 1301 C C . ASP A 1 165 ? -4.491 -10.323 16.558 1.00 84.00 165 ASP A C 1
ATOM 1303 O O . ASP A 1 165 ? -4.662 -9.197 17.029 1.00 84.00 165 ASP A O 1
ATOM 1307 N N . SER A 1 166 ? -4.165 -11.345 17.352 1.00 82.50 166 SER A N 1
ATOM 1308 C CA . SER A 1 166 ? -4.016 -11.191 18.805 1.00 82.50 166 SER A CA 1
ATOM 1309 C C . SER A 1 166 ? -2.884 -10.242 19.212 1.00 82.50 166 SER A C 1
ATOM 1311 O O . SER A 1 166 ? -2.921 -9.667 20.305 1.00 82.50 166 SER A O 1
ATOM 1313 N N . ASP A 1 167 ? -1.891 -10.054 18.345 1.00 83.88 167 ASP A N 1
ATOM 1314 C CA . ASP A 1 167 ? -0.733 -9.204 18.582 1.00 83.88 167 ASP A CA 1
ATOM 1315 C C . ASP A 1 167 ? -1.065 -7.710 18.469 1.00 83.88 167 ASP A C 1
ATOM 1317 O O . ASP A 1 167 ? -0.337 -6.891 19.038 1.00 83.88 167 ASP A O 1
ATOM 1321 N N . ILE A 1 168 ? -2.199 -7.323 17.859 1.00 83.50 168 ILE A N 1
ATOM 1322 C CA . ILE A 1 168 ? -2.622 -5.908 17.760 1.00 83.50 168 ILE A CA 1
ATOM 1323 C C . ILE A 1 168 ? -2.741 -5.249 19.142 1.00 83.50 168 ILE A C 1
ATOM 1325 O O . ILE A 1 168 ? -2.533 -4.052 19.286 1.00 83.50 168 ILE A O 1
ATOM 1329 N N . GLN A 1 169 ? -2.989 -6.027 20.197 1.00 80.56 169 GLN A N 1
ATOM 1330 C CA . GLN A 1 169 ? -3.099 -5.499 21.560 1.00 80.56 169 GLN A CA 1
ATOM 1331 C C . GLN A 1 169 ? -1.757 -5.187 22.224 1.00 80.56 169 GLN A C 1
ATOM 1333 O O . GLN A 1 169 ? -1.720 -4.487 23.241 1.00 80.56 169 GLN A O 1
ATOM 1338 N N . ASN A 1 170 ? -0.661 -5.708 21.671 1.00 84.25 170 ASN A N 1
ATOM 1339 C CA . ASN A 1 170 ? 0.650 -5.716 22.313 1.00 84.25 170 ASN A CA 1
ATOM 1340 C C . ASN A 1 170 ? 1.667 -4.801 21.622 1.00 84.25 170 ASN A C 1
ATOM 1342 O O . ASN A 1 170 ? 2.674 -4.446 22.241 1.00 84.25 170 ASN A O 1
ATOM 1346 N N . TYR A 1 171 ? 1.409 -4.396 20.376 1.00 86.75 171 TYR A N 1
ATOM 1347 C CA . TYR A 1 171 ? 2.368 -3.666 19.550 1.00 86.75 171 TYR A CA 1
ATOM 1348 C C . TYR A 1 171 ? 1.759 -2.414 18.915 1.00 86.75 171 TYR A C 1
ATOM 1350 O O . TYR A 1 171 ? 0.605 -2.388 18.508 1.00 86.75 171 TYR A O 1
ATOM 1358 N N . ASN A 1 172 ? 2.575 -1.364 18.788 1.00 88.75 172 ASN A N 1
ATOM 1359 C CA . ASN A 1 172 ? 2.188 -0.116 18.115 1.00 88.75 172 ASN A CA 1
ATOM 1360 C C . ASN A 1 172 ? 2.425 -0.148 16.595 1.00 88.75 172 ASN A C 1
ATOM 1362 O O . ASN A 1 172 ? 2.009 0.771 15.892 1.00 88.75 172 ASN A O 1
ATOM 1366 N N . LEU A 1 173 ? 3.131 -1.163 16.099 1.00 89.38 173 LEU A N 1
ATOM 1367 C CA . LEU A 1 173 ? 3.396 -1.394 14.685 1.00 89.38 173 LEU A CA 1
ATOM 1368 C C . LEU A 1 173 ? 3.562 -2.895 14.463 1.00 89.38 173 LEU A C 1
ATOM 1370 O O . LEU A 1 173 ? 4.397 -3.520 15.115 1.00 89.38 173 LEU A O 1
ATOM 1374 N N . ILE A 1 174 ? 2.804 -3.445 13.522 1.00 88.19 174 ILE A N 1
ATOM 1375 C CA . ILE A 1 174 ? 2.928 -4.832 13.076 1.00 88.19 174 ILE A CA 1
ATOM 1376 C C . ILE A 1 174 ? 3.301 -4.819 11.597 1.00 88.19 174 ILE A C 1
ATOM 1378 O O . ILE A 1 174 ? 2.746 -4.058 10.804 1.00 88.19 174 ILE A O 1
ATOM 1382 N N . LEU A 1 175 ? 4.280 -5.645 11.231 1.00 87.69 175 LEU A N 1
ATOM 1383 C CA . LEU A 1 175 ? 4.753 -5.782 9.858 1.00 87.69 175 LEU A CA 1
ATOM 1384 C C . LEU A 1 175 ? 4.263 -7.109 9.294 1.00 87.69 175 LEU A C 1
ATOM 1386 O O . LEU A 1 175 ? 4.769 -8.164 9.671 1.00 87.69 175 LEU A O 1
ATOM 1390 N N . TRP A 1 176 ? 3.310 -7.062 8.367 1.00 84.44 176 TRP A N 1
ATOM 1391 C CA . TRP A 1 176 ? 2.778 -8.279 7.763 1.00 84.44 176 TRP A CA 1
ATOM 1392 C C . TRP A 1 176 ? 3.649 -8.726 6.579 1.00 84.44 176 TRP A C 1
ATOM 1394 O O . TRP A 1 176 ? 3.525 -8.225 5.457 1.00 84.44 176 TRP A O 1
ATOM 1404 N N . LEU A 1 177 ? 4.612 -9.608 6.862 1.00 84.25 177 LEU A N 1
ATOM 1405 C CA . LEU A 1 177 ? 5.657 -10.043 5.930 1.00 84.25 177 LEU A CA 1
ATOM 1406 C C . LEU A 1 177 ? 5.219 -11.251 5.096 1.00 84.25 177 LEU A C 1
ATOM 1408 O O . LEU A 1 177 ? 4.562 -12.164 5.583 1.00 84.25 177 LEU A O 1
ATOM 1412 N N . ASN A 1 178 ? 5.675 -11.308 3.843 1.00 82.62 178 ASN A N 1
ATOM 1413 C CA . ASN A 1 178 ? 5.425 -12.456 2.969 1.00 82.62 178 ASN A CA 1
ATOM 1414 C C . ASN A 1 178 ? 6.588 -13.445 3.072 1.00 82.62 178 ASN A C 1
ATOM 1416 O O . ASN A 1 178 ? 7.692 -13.126 2.623 1.00 82.62 178 ASN A O 1
ATOM 1420 N N . SER A 1 179 ? 6.349 -14.630 3.637 1.00 87.19 179 SER A N 1
ATOM 1421 C CA . SER A 1 179 ? 7.347 -15.701 3.726 1.00 87.19 179 SER A CA 1
ATOM 1422 C C . SER A 1 179 ? 7.298 -16.625 2.512 1.00 87.19 179 SER A C 1
ATOM 1424 O O . SER A 1 179 ? 6.260 -17.216 2.218 1.00 87.19 179 SER A O 1
ATOM 1426 N N . ARG A 1 180 ? 8.446 -16.808 1.847 1.00 88.88 180 ARG A N 1
ATOM 1427 C CA . ARG A 1 180 ? 8.598 -17.751 0.729 1.00 88.88 180 ARG A CA 1
ATOM 1428 C C . ARG A 1 180 ? 8.219 -19.171 1.134 1.00 88.88 180 ARG A C 1
ATOM 1430 O O . ARG A 1 180 ? 7.470 -19.823 0.423 1.00 88.88 180 ARG A O 1
ATOM 1437 N N . GLN A 1 181 ? 8.723 -19.625 2.279 1.00 89.62 181 GLN A N 1
ATOM 1438 C CA . GLN A 1 181 ? 8.533 -20.977 2.802 1.00 89.62 181 GLN A CA 1
ATOM 1439 C C . GLN A 1 181 ? 7.063 -21.252 3.115 1.00 89.62 181 GLN A C 1
ATOM 1441 O O . GLN A 1 181 ? 6.566 -22.320 2.788 1.00 89.62 181 GLN A O 1
ATOM 1446 N N . MET A 1 182 ? 6.354 -20.279 3.693 1.00 86.94 182 MET A N 1
ATOM 1447 C CA . MET A 1 182 ? 4.930 -20.438 4.002 1.00 86.94 182 MET A CA 1
ATOM 1448 C C . MET A 1 182 ? 4.058 -20.374 2.745 1.00 86.94 182 MET A C 1
ATOM 1450 O O . MET A 1 182 ? 3.112 -21.144 2.615 1.00 86.94 182 MET A O 1
ATOM 1454 N N . MET A 1 183 ? 4.379 -19.483 1.800 1.00 86.19 183 MET A N 1
ATOM 1455 C CA . MET A 1 183 ? 3.633 -19.359 0.541 1.00 86.19 183 MET A CA 1
ATOM 1456 C C . MET A 1 183 ? 3.882 -20.533 -0.413 1.00 86.19 183 MET A C 1
ATOM 1458 O O . MET A 1 183 ? 2.975 -20.962 -1.122 1.00 86.19 183 MET A O 1
ATOM 1462 N N . PHE A 1 184 ? 5.111 -21.048 -0.439 1.00 90.31 184 PHE A N 1
ATOM 1463 C CA . PHE A 1 184 ? 5.569 -22.100 -1.341 1.00 90.31 184 PHE A CA 1
ATOM 1464 C C . PHE A 1 184 ? 6.271 -23.212 -0.544 1.00 90.31 184 PHE A C 1
ATOM 1466 O O . PHE A 1 184 ? 7.485 -23.398 -0.670 1.00 90.31 184 PHE A O 1
ATOM 1473 N N . PRO A 1 185 ? 5.539 -23.994 0.269 1.00 89.38 185 PRO A N 1
ATOM 1474 C CA . PRO A 1 185 ? 6.140 -24.991 1.164 1.00 89.38 185 PRO A CA 1
ATOM 1475 C C . PRO A 1 185 ? 6.929 -26.076 0.420 1.00 89.38 185 PRO A C 1
ATOM 1477 O O . PRO A 1 185 ? 7.879 -26.641 0.953 1.00 89.38 185 PRO A O 1
ATOM 1480 N N . ASN A 1 186 ? 6.591 -26.322 -0.847 1.00 90.44 186 ASN A N 1
ATOM 1481 C CA . ASN A 1 186 ? 7.212 -27.362 -1.661 1.00 90.44 186 ASN A CA 1
ATOM 1482 C C . ASN A 1 186 ? 8.306 -26.851 -2.612 1.00 90.44 186 ASN A C 1
ATOM 1484 O O . ASN A 1 186 ? 8.839 -27.662 -3.367 1.00 90.44 186 ASN A O 1
ATOM 1488 N N . HIS A 1 187 ? 8.682 -25.564 -2.582 1.00 88.44 187 HIS A N 1
ATOM 1489 C CA . HIS A 1 187 ? 9.613 -24.983 -3.567 1.00 88.44 187 HIS A CA 1
ATOM 1490 C C . HIS A 1 187 ? 10.988 -25.673 -3.614 1.00 88.44 187 HIS A C 1
ATOM 1492 O O . HIS A 1 187 ? 11.626 -25.696 -4.660 1.00 88.44 187 HIS A O 1
ATOM 1498 N N . GLN A 1 188 ? 11.448 -26.274 -2.511 1.00 87.25 188 GLN A N 1
ATOM 1499 C CA . GLN A 1 188 ? 12.718 -27.011 -2.485 1.00 87.25 188 GLN A CA 1
ATOM 1500 C C . GLN A 1 188 ? 12.659 -28.337 -3.258 1.00 87.25 188 GLN A C 1
ATOM 1502 O O . GLN A 1 188 ? 13.637 -28.722 -3.892 1.00 87.25 188 GLN A O 1
ATOM 1507 N N . HIS A 1 189 ? 11.519 -29.033 -3.212 1.00 92.62 189 HIS A N 1
ATOM 1508 C CA . HIS A 1 189 ? 11.322 -30.324 -3.883 1.00 92.62 189 HIS A CA 1
ATOM 1509 C C . HIS A 1 189 ? 10.761 -30.158 -5.298 1.00 92.62 189 HIS A C 1
ATOM 1511 O O . HIS A 1 189 ? 11.031 -30.969 -6.179 1.00 92.62 189 HIS A O 1
ATOM 1517 N N . ASN A 1 190 ? 9.972 -29.106 -5.505 1.00 90.94 190 ASN A N 1
ATOM 1518 C CA . ASN A 1 190 ? 9.365 -28.741 -6.772 1.00 90.94 190 ASN A CA 1
ATOM 1519 C C . ASN A 1 190 ? 9.518 -27.223 -6.983 1.00 90.94 190 ASN A C 1
ATOM 1521 O O . ASN A 1 190 ? 8.612 -26.471 -6.609 1.00 90.94 190 ASN A O 1
ATOM 1525 N N . PRO A 1 191 ? 10.640 -26.758 -7.561 1.00 85.50 191 PRO A N 1
ATOM 1526 C CA . PRO A 1 191 ? 10.891 -25.333 -7.799 1.00 85.50 191 PRO A CA 1
ATOM 1527 C C . PRO A 1 191 ? 9.795 -24.632 -8.604 1.00 85.50 191 PRO A C 1
ATOM 1529 O O . PRO A 1 191 ? 9.493 -23.472 -8.341 1.00 85.50 191 PRO A O 1
ATOM 1532 N N . ASP A 1 192 ? 9.127 -25.354 -9.506 1.00 87.00 192 ASP A N 1
ATOM 1533 C CA . ASP A 1 192 ? 8.037 -24.817 -10.328 1.00 87.00 192 ASP A CA 1
ATOM 1534 C C . ASP A 1 192 ? 6.769 -24.504 -9.510 1.00 87.00 192 ASP A C 1
ATOM 1536 O O . ASP A 1 192 ? 5.867 -23.820 -9.994 1.00 87.00 192 ASP A O 1
ATOM 1540 N N . SER A 1 193 ? 6.686 -24.969 -8.255 1.00 88.44 193 SER A N 1
ATOM 1541 C CA . SER A 1 193 ? 5.610 -24.574 -7.334 1.00 88.44 193 SER A CA 1
ATOM 1542 C C . SER A 1 193 ? 5.696 -23.106 -6.907 1.00 88.44 193 SER A C 1
ATOM 1544 O O . SER A 1 193 ? 4.674 -22.513 -6.554 1.00 88.44 193 SER A O 1
ATOM 1546 N N . GLU A 1 194 ? 6.879 -22.489 -6.991 1.00 88.19 194 GLU A N 1
ATOM 1547 C CA . GLU A 1 194 ? 7.031 -21.041 -6.889 1.00 88.19 194 GLU A CA 1
ATOM 1548 C C . GLU A 1 194 ? 6.688 -20.403 -8.235 1.00 88.19 194 GLU A C 1
ATOM 1550 O O . GLU A 1 194 ? 7.544 -20.080 -9.055 1.00 88.19 194 GLU A O 1
ATOM 1555 N N . PHE A 1 195 ? 5.396 -20.190 -8.461 1.00 80.81 195 PHE A N 1
ATOM 1556 C CA . PHE A 1 195 ? 4.907 -19.595 -9.705 1.00 80.81 195 PHE A CA 1
ATOM 1557 C C . PHE A 1 195 ? 5.172 -18.080 -9.806 1.00 80.81 195 PHE A C 1
ATOM 1559 O O . PHE A 1 195 ? 4.846 -17.458 -10.817 1.00 80.81 195 PHE A O 1
ATOM 1566 N N . VAL A 1 196 ? 5.754 -17.464 -8.769 1.00 77.88 196 VAL A N 1
ATOM 1567 C CA . VAL A 1 196 ? 6.106 -16.040 -8.759 1.00 77.88 196 VAL A CA 1
ATOM 1568 C C . VAL A 1 196 ? 7.564 -15.858 -8.361 1.00 77.88 196 VAL A C 1
ATOM 1570 O O . VAL A 1 196 ? 7.881 -15.710 -7.185 1.00 77.88 196 VAL A O 1
ATOM 1573 N N . TRP A 1 19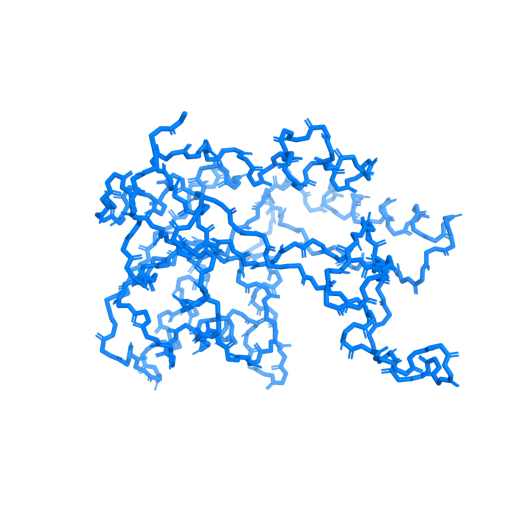7 ? 8.450 -15.791 -9.351 1.00 75.25 197 TRP A N 1
ATOM 1574 C CA . TRP A 1 197 ? 9.875 -15.580 -9.103 1.00 75.25 197 TRP A CA 1
ATOM 1575 C C . TRP A 1 197 ? 10.138 -14.147 -8.656 1.00 75.25 197 TRP A C 1
ATOM 1577 O O . TRP A 1 197 ? 9.876 -13.182 -9.384 1.00 75.25 197 TRP A O 1
ATOM 1587 N N . ARG A 1 198 ? 10.623 -13.992 -7.423 1.00 78.44 198 ARG A N 1
ATOM 1588 C CA . ARG A 1 198 ? 10.881 -12.684 -6.812 1.00 78.44 198 ARG A CA 1
ATOM 1589 C C . ARG A 1 198 ? 12.159 -12.695 -5.990 1.00 78.44 198 ARG A C 1
ATOM 1591 O O . ARG A 1 198 ? 12.646 -13.729 -5.547 1.00 78.44 198 ARG A O 1
ATOM 1598 N N . ASN A 1 199 ? 12.675 -11.493 -5.755 1.00 79.44 199 ASN A N 1
ATOM 1599 C CA . ASN A 1 199 ? 13.791 -11.282 -4.847 1.00 79.44 199 ASN A CA 1
ATOM 1600 C C . ASN A 1 199 ? 13.251 -11.135 -3.418 1.00 79.44 199 ASN A C 1
ATOM 1602 O O . ASN A 1 199 ? 12.490 -10.209 -3.132 1.00 79.44 199 ASN A O 1
ATOM 1606 N N . TYR A 1 200 ? 13.654 -12.042 -2.531 1.00 82.56 200 TYR A N 1
ATOM 1607 C CA . TYR A 1 200 ? 13.402 -11.947 -1.096 1.00 82.56 200 TYR A CA 1
ATOM 1608 C C . TYR A 1 200 ? 14.562 -11.194 -0.449 1.00 82.56 200 TYR A C 1
ATOM 1610 O O . TYR A 1 200 ? 15.725 -11.550 -0.627 1.00 82.56 200 TYR A O 1
ATOM 1618 N N . HIS A 1 201 ? 14.253 -10.103 0.246 1.00 76.38 201 HIS A N 1
ATOM 1619 C CA . HIS A 1 201 ? 15.267 -9.147 0.701 1.00 76.38 201 HIS A CA 1
ATOM 1620 C C . HIS A 1 201 ? 15.683 -9.348 2.158 1.00 76.38 201 HIS A C 1
ATOM 1622 O O . HIS A 1 201 ? 16.651 -8.736 2.607 1.00 76.38 201 HIS A O 1
ATOM 1628 N N . TYR A 1 202 ? 14.961 -10.190 2.895 1.00 79.06 202 TYR A N 1
ATOM 1629 C CA . TYR A 1 202 ? 15.135 -10.350 4.329 1.00 79.06 202 TYR A CA 1
ATOM 1630 C C . TYR A 1 202 ? 15.152 -11.822 4.721 1.00 79.06 202 TYR A C 1
ATOM 1632 O O . TYR A 1 202 ? 14.625 -12.684 4.015 1.00 79.06 202 TYR A O 1
ATOM 1640 N N . ARG A 1 203 ? 15.732 -12.089 5.892 1.00 83.56 203 ARG A N 1
ATOM 1641 C CA . ARG A 1 203 ? 15.650 -13.382 6.562 1.00 83.56 203 ARG A CA 1
ATOM 1642 C C . ARG A 1 203 ? 15.106 -13.185 7.970 1.00 83.56 203 ARG A C 1
ATOM 1644 O O . ARG A 1 203 ? 15.617 -12.333 8.693 1.00 83.56 203 ARG A O 1
ATOM 1651 N N . ALA A 1 204 ? 14.086 -13.947 8.341 1.00 84.12 204 ALA A N 1
ATOM 1652 C CA . ALA A 1 204 ? 13.443 -13.876 9.650 1.00 84.12 204 ALA A CA 1
ATOM 1653 C C . ALA A 1 204 ? 13.316 -15.278 10.245 1.00 84.12 204 ALA A C 1
ATOM 1655 O O . ALA A 1 204 ? 13.024 -16.226 9.522 1.00 84.12 204 ALA A O 1
ATOM 1656 N N . LEU A 1 205 ? 13.554 -15.419 11.549 1.00 85.56 205 LEU A N 1
ATOM 1657 C CA . LEU A 1 205 ? 13.299 -16.677 12.246 1.00 85.56 205 LEU A CA 1
ATOM 1658 C C . LEU A 1 205 ? 11.787 -16.804 12.467 1.00 85.56 205 LEU A C 1
ATOM 1660 O O . LEU A 1 205 ? 11.205 -15.989 13.181 1.00 85.56 205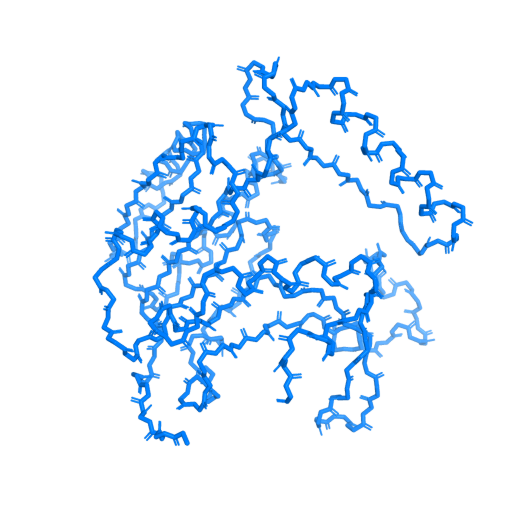 LEU A O 1
ATOM 1664 N N . CYS A 1 206 ? 11.160 -17.794 11.840 1.00 83.88 206 CYS A N 1
ATOM 1665 C CA . CYS A 1 206 ? 9.749 -18.100 12.048 1.00 83.88 206 CYS A CA 1
ATOM 1666 C C . CYS A 1 206 ? 9.608 -18.900 13.342 1.00 83.88 206 CYS A C 1
ATOM 1668 O O . CYS A 1 206 ? 10.290 -19.905 13.543 1.00 83.88 206 CYS A O 1
ATOM 1670 N N . LYS A 1 207 ? 8.748 -18.436 14.248 1.00 83.00 207 LYS A N 1
ATOM 1671 C CA . LYS A 1 207 ? 8.580 -19.052 15.568 1.00 83.00 207 LYS A CA 1
ATOM 1672 C C . LYS A 1 207 ? 7.850 -20.391 15.469 1.00 83.00 207 LYS A C 1
ATOM 1674 O O . LYS A 1 207 ? 8.131 -21.297 16.246 1.00 83.00 207 LYS A O 1
ATOM 1679 N N . GLU A 1 208 ? 6.936 -20.502 14.513 1.00 81.81 208 GLU A N 1
ATOM 1680 C CA . GLU A 1 208 ? 6.067 -21.652 14.281 1.00 81.81 208 GLU A CA 1
ATOM 1681 C C . GLU A 1 208 ? 6.855 -22.848 13.743 1.00 81.81 208 GLU A C 1
ATOM 1683 O O . GLU A 1 208 ? 6.656 -23.973 14.196 1.00 81.81 208 GLU A O 1
ATOM 1688 N N . THR A 1 209 ? 7.767 -22.606 12.799 1.00 84.69 209 THR A N 1
ATOM 1689 C CA . THR A 1 209 ? 8.607 -23.649 12.189 1.00 84.69 209 THR A CA 1
ATOM 1690 C C . THR A 1 209 ? 9.958 -23.796 12.880 1.00 84.69 209 THR A C 1
ATOM 1692 O O . THR A 1 209 ? 10.605 -24.830 12.741 1.00 84.69 209 THR A O 1
ATOM 1695 N N . ASN A 1 210 ? 10.386 -22.782 13.642 1.00 87.50 210 ASN A N 1
ATOM 1696 C CA . ASN A 1 210 ? 11.744 -22.651 14.172 1.00 87.50 210 ASN A CA 1
ATOM 1697 C C . ASN A 1 210 ? 12.822 -22.665 13.065 1.00 87.50 210 ASN A C 1
ATOM 1699 O O . ASN A 1 210 ? 13.957 -23.093 13.284 1.00 87.50 210 ASN A O 1
ATOM 1703 N N . GLU A 1 211 ? 12.471 -22.183 11.869 1.00 88.56 211 GLU A N 1
ATOM 1704 C CA . GLU A 1 211 ? 13.353 -22.124 10.704 1.00 88.56 211 GLU A CA 1
ATOM 1705 C C . GLU A 1 211 ? 13.587 -20.689 10.230 1.00 88.56 211 GLU A C 1
ATOM 1707 O O . GLU A 1 211 ? 12.791 -19.771 10.451 1.00 88.56 211 GLU A O 1
ATOM 1712 N N . LEU A 1 212 ? 14.714 -20.487 9.545 1.00 90.44 212 LEU A N 1
ATOM 1713 C CA . LEU A 1 212 ? 15.034 -19.210 8.925 1.00 90.44 212 LEU A CA 1
ATOM 1714 C C . LEU A 1 212 ? 14.279 -19.076 7.600 1.00 90.44 212 LEU A C 1
ATOM 1716 O O . LEU A 1 212 ? 14.568 -19.780 6.634 1.00 90.44 212 LEU A O 1
ATOM 1720 N N . HIS A 1 213 ? 13.333 -18.148 7.551 1.00 88.56 213 HIS A N 1
ATOM 1721 C CA . HIS A 1 213 ? 12.507 -17.888 6.383 1.00 88.56 213 HIS A CA 1
ATOM 1722 C C . HIS A 1 213 ? 13.071 -16.740 5.553 1.00 88.56 213 HIS A C 1
ATOM 1724 O O . HIS A 1 213 ? 13.560 -15.747 6.090 1.00 88.56 213 HIS A O 1
ATOM 1730 N N . GLU A 1 214 ? 12.949 -16.855 4.235 1.00 88.81 214 GLU A N 1
ATOM 1731 C CA . GLU A 1 214 ? 13.183 -15.765 3.295 1.00 88.81 214 GLU A CA 1
ATOM 1732 C C . GLU A 1 214 ? 11.893 -14.959 3.183 1.00 88.81 214 GLU A C 1
ATOM 1734 O O . GLU A 1 214 ? 10.835 -15.498 2.843 1.00 88.81 214 GLU A O 1
ATOM 1739 N N . VAL A 1 215 ? 11.963 -13.671 3.513 1.00 86.06 215 VAL A N 1
ATOM 1740 C CA . VAL A 1 215 ? 10.780 -12.817 3.599 1.00 86.06 215 VAL A CA 1
ATOM 1741 C C . VAL A 1 215 ? 10.931 -11.553 2.762 1.00 86.06 215 VAL A C 1
ATOM 1743 O O . VAL A 1 215 ? 12.029 -11.041 2.516 1.00 86.06 215 VAL A O 1
ATOM 1746 N N . LYS A 1 216 ? 9.794 -11.075 2.268 1.00 83.44 216 LYS A N 1
ATOM 1747 C CA . LYS A 1 216 ? 9.669 -9.858 1.461 1.00 83.44 216 LYS A CA 1
ATOM 1748 C C . LYS A 1 216 ? 9.133 -8.717 2.325 1.00 83.44 216 LYS A C 1
ATOM 1750 O O . LYS A 1 216 ? 8.622 -8.962 3.416 1.00 83.44 216 LYS A O 1
ATOM 1755 N N . GLU A 1 217 ? 9.256 -7.479 1.846 1.00 78.56 217 GLU A N 1
ATOM 1756 C CA . GLU A 1 217 ? 8.745 -6.316 2.573 1.00 78.56 217 GLU A CA 1
ATOM 1757 C C . GLU A 1 217 ? 7.241 -6.438 2.877 1.00 78.56 217 GLU A C 1
ATOM 1759 O O . GLU A 1 217 ? 6.508 -7.080 2.108 1.00 78.56 217 GLU A O 1
ATOM 1764 N N . PRO A 1 218 ? 6.786 -5.838 3.990 1.00 82.12 218 PRO A N 1
ATOM 1765 C CA . PRO A 1 218 ? 5.371 -5.812 4.308 1.00 82.12 218 PRO A CA 1
ATOM 1766 C C . PRO A 1 218 ? 4.619 -4.943 3.296 1.00 82.12 218 PRO A C 1
ATOM 1768 O O . PRO A 1 218 ? 5.169 -3.986 2.756 1.00 82.12 218 PRO A O 1
ATOM 1771 N N . ASN A 1 219 ? 3.358 -5.287 3.041 1.00 81.62 219 ASN A N 1
ATOM 1772 C CA . ASN A 1 219 ? 2.438 -4.459 2.246 1.00 81.62 219 ASN A CA 1
ATOM 1773 C C . ASN A 1 219 ? 1.205 -4.045 3.066 1.00 81.62 219 ASN A C 1
ATOM 1775 O O . ASN A 1 219 ? 0.247 -3.511 2.518 1.00 81.62 219 ASN A O 1
ATOM 1779 N N . ILE A 1 220 ? 1.193 -4.357 4.362 1.00 88.31 220 ILE A N 1
ATOM 1780 C CA . ILE A 1 220 ? 0.092 -4.086 5.281 1.00 88.31 220 ILE A CA 1
ATOM 1781 C C . ILE A 1 220 ? 0.705 -3.779 6.644 1.00 88.31 220 ILE A C 1
ATOM 1783 O O . ILE A 1 220 ? 1.627 -4.473 7.086 1.00 88.31 220 ILE A O 1
ATOM 1787 N N . TYR A 1 221 ? 0.209 -2.717 7.271 1.00 91.31 221 TYR A N 1
ATOM 1788 C CA . TYR A 1 221 ? 0.794 -2.140 8.471 1.00 91.31 221 TYR A CA 1
ATOM 1789 C C . TYR A 1 221 ? -0.309 -1.727 9.451 1.00 91.31 221 TYR A C 1
ATOM 1791 O O . TYR A 1 221 ? -0.788 -0.592 9.392 1.00 91.31 221 TYR A O 1
ATOM 1799 N N . PRO A 1 222 ? -0.724 -2.604 10.378 1.00 92.31 222 PRO A N 1
ATOM 1800 C CA . PRO A 1 222 ? -1.348 -2.154 11.613 1.00 92.31 222 PRO A CA 1
ATOM 1801 C C . PRO A 1 222 ? -0.401 -1.194 12.336 1.00 92.31 222 PRO A C 1
ATOM 1803 O O . PRO A 1 222 ? 0.709 -1.580 12.707 1.00 92.31 222 PRO A O 1
ATOM 1806 N N . ILE A 1 223 ? -0.800 0.067 12.494 1.00 92.12 223 ILE A N 1
ATOM 1807 C CA . ILE A 1 223 ? 0.068 1.116 13.034 1.00 92.12 223 ILE A CA 1
ATOM 1808 C C . ILE A 1 223 ? -0.695 2.091 13.931 1.00 92.12 223 ILE A C 1
ATOM 1810 O O . ILE A 1 223 ? -1.799 2.532 13.620 1.00 92.12 223 ILE A O 1
ATOM 1814 N N . ASN A 1 224 ? -0.078 2.460 15.052 1.00 91.50 224 ASN A N 1
ATOM 1815 C CA . ASN A 1 224 ? -0.564 3.491 15.956 1.00 91.50 224 ASN A CA 1
ATOM 1816 C C . ASN A 1 224 ? 0.145 4.799 15.597 1.00 91.50 224 ASN A C 1
ATOM 1818 O O . ASN A 1 224 ? 1.275 5.054 16.018 1.00 91.50 224 ASN A O 1
ATOM 1822 N N . LEU A 1 225 ? -0.538 5.647 14.828 1.00 89.19 225 LEU A N 1
ATOM 1823 C CA . LEU A 1 225 ? 0.001 6.924 14.343 1.00 89.19 225 LEU A CA 1
ATOM 1824 C C . LEU A 1 225 ? 0.182 7.992 15.436 1.00 89.19 225 LEU A C 1
ATOM 1826 O O . LEU A 1 225 ? 0.653 9.096 15.142 1.00 89.19 225 LEU A O 1
ATOM 1830 N N . SER A 1 226 ? -0.228 7.702 16.672 1.00 86.50 226 SER A N 1
ATOM 1831 C CA . SER A 1 226 ? 0.009 8.544 17.848 1.00 86.50 226 SER A CA 1
ATOM 1832 C C . SER A 1 226 ? 1.258 8.119 18.625 1.00 86.50 226 SER A C 1
ATOM 1834 O O . SER A 1 226 ? 1.835 8.944 19.329 1.00 86.50 226 SER A O 1
ATOM 1836 N N . ALA A 1 227 ? 1.686 6.859 18.490 1.00 86.81 227 ALA A N 1
ATOM 1837 C CA . ALA A 1 227 ? 2.835 6.297 19.202 1.00 86.81 227 ALA A CA 1
ATOM 1838 C C . ALA A 1 227 ? 4.064 6.051 18.313 1.00 86.81 227 ALA A C 1
ATOM 1840 O O . ALA A 1 227 ? 5.161 5.868 18.840 1.00 86.81 227 ALA A O 1
ATOM 1841 N N . VAL A 1 228 ? 3.886 6.018 16.991 1.00 85.94 228 VAL A N 1
ATOM 1842 C CA . VAL A 1 228 ? 4.956 5.768 16.022 1.00 85.94 228 VAL A CA 1
ATOM 1843 C C . VAL A 1 228 ? 5.077 6.949 15.066 1.00 85.94 228 VAL A C 1
ATOM 1845 O O . VAL A 1 228 ? 4.072 7.454 14.556 1.00 85.94 228 VAL A O 1
ATOM 1848 N N . ASP A 1 229 ? 6.314 7.375 14.813 1.00 82.88 229 ASP A N 1
ATOM 1849 C CA . ASP A 1 229 ? 6.600 8.451 13.871 1.00 82.88 229 ASP A CA 1
ATOM 1850 C C . ASP A 1 229 ? 6.181 8.064 12.448 1.00 82.88 229 ASP A C 1
ATOM 1852 O O . ASP A 1 229 ? 6.328 6.924 12.004 1.00 82.88 229 ASP A O 1
ATOM 1856 N N . SER A 1 230 ? 5.623 9.024 11.709 1.00 75.88 230 SER A N 1
ATOM 1857 C CA . SER A 1 230 ? 5.061 8.762 10.376 1.00 75.88 230 SER A CA 1
ATOM 1858 C C . SER A 1 230 ? 6.116 8.512 9.295 1.00 75.88 230 SER A C 1
ATOM 1860 O O . SER A 1 230 ? 5.764 8.141 8.182 1.00 75.88 230 SER A O 1
ATOM 1862 N N . ASP A 1 231 ? 7.397 8.711 9.594 1.00 82.00 231 ASP A N 1
ATOM 1863 C CA . ASP A 1 231 ? 8.518 8.379 8.714 1.00 82.00 231 ASP A CA 1
ATOM 1864 C C . ASP A 1 231 ? 9.044 6.948 8.932 1.00 82.00 231 ASP A C 1
ATOM 1866 O O . ASP A 1 231 ? 9.889 6.487 8.163 1.00 82.00 231 ASP A O 1
ATOM 1870 N N . ILE A 1 232 ? 8.519 6.199 9.916 1.00 81.62 232 ILE A N 1
ATOM 1871 C CA . ILE A 1 232 ? 8.977 4.832 10.208 1.00 81.62 232 ILE A CA 1
ATOM 1872 C C . ILE A 1 232 ? 8.890 3.923 8.980 1.00 81.62 232 ILE A C 1
ATOM 1874 O O . ILE A 1 232 ? 9.786 3.119 8.730 1.00 81.62 232 ILE A O 1
ATOM 1878 N N . ILE A 1 233 ? 7.829 4.062 8.180 1.00 79.75 233 ILE A N 1
ATOM 1879 C CA . ILE A 1 233 ? 7.605 3.205 7.016 1.00 79.75 233 ILE A CA 1
ATOM 1880 C C . ILE A 1 233 ? 8.605 3.564 5.907 1.00 79.75 233 ILE A C 1
ATOM 1882 O O . ILE A 1 233 ? 9.185 2.667 5.292 1.00 79.75 233 ILE A O 1
ATOM 1886 N N . ASP A 1 234 ? 8.902 4.855 5.717 1.00 79.25 234 ASP A N 1
ATOM 1887 C CA . ASP A 1 234 ? 9.978 5.306 4.824 1.00 79.25 234 ASP A CA 1
ATOM 1888 C C . ASP A 1 234 ? 11.333 4.763 5.280 1.00 79.25 234 ASP A C 1
ATOM 1890 O O . ASP A 1 234 ? 12.134 4.288 4.466 1.00 79.25 234 ASP A O 1
ATOM 1894 N N . HIS A 1 235 ? 11.581 4.746 6.589 1.00 78.12 235 HIS A N 1
ATOM 1895 C CA . HIS A 1 235 ? 12.805 4.192 7.143 1.00 78.12 235 HIS A CA 1
ATOM 1896 C C . HIS A 1 235 ? 12.927 2.681 6.865 1.00 78.12 235 HIS A C 1
ATOM 1898 O O . HIS A 1 235 ? 13.966 2.221 6.371 1.00 78.12 235 HIS A O 1
ATOM 1904 N N . LEU A 1 236 ? 11.850 1.913 7.056 1.00 76.38 236 LEU A N 1
ATOM 1905 C CA . LEU A 1 236 ? 11.794 0.482 6.727 1.00 76.38 236 LEU A CA 1
ATOM 1906 C C . LEU A 1 236 ? 11.987 0.213 5.229 1.00 76.38 236 LEU A C 1
ATOM 1908 O O . LEU A 1 236 ? 12.700 -0.720 4.849 1.00 76.38 236 LEU A O 1
ATOM 1912 N N . HIS A 1 237 ? 11.426 1.052 4.357 1.00 72.69 237 HIS A N 1
ATOM 1913 C CA . HIS A 1 237 ? 11.638 0.934 2.914 1.00 72.69 237 HIS A CA 1
ATOM 1914 C C . HIS A 1 237 ? 13.039 1.363 2.470 1.00 72.69 237 HIS A C 1
ATOM 1916 O O . HIS A 1 237 ? 13.574 0.786 1.522 1.00 72.69 237 HIS A O 1
ATOM 1922 N N . SER A 1 238 ? 13.662 2.340 3.131 1.00 67.94 238 SER A N 1
ATOM 1923 C CA . SER A 1 238 ? 15.020 2.783 2.793 1.00 67.94 238 SER A CA 1
ATOM 1924 C C . SER A 1 238 ? 16.055 1.694 3.091 1.00 67.94 238 SER A C 1
ATOM 1926 O O . SER A 1 238 ? 16.892 1.380 2.243 1.00 67.94 238 SER A O 1
ATOM 1928 N N . THR A 1 239 ? 15.916 1.021 4.236 1.00 59.69 239 THR A N 1
ATOM 1929 C CA . THR A 1 239 ? 16.807 -0.062 4.678 1.00 59.69 239 THR A CA 1
ATOM 1930 C C . THR A 1 239 ? 16.659 -1.347 3.860 1.00 59.69 239 THR A C 1
ATOM 1932 O O . THR A 1 239 ? 17.559 -2.190 3.886 1.00 59.69 239 THR A O 1
ATOM 1935 N N . ARG A 1 240 ? 15.589 -1.479 3.058 1.00 58.97 240 ARG A N 1
ATOM 1936 C CA . ARG A 1 240 ? 15.419 -2.544 2.052 1.00 58.97 240 ARG A CA 1
ATOM 1937 C C . ARG A 1 240 ? 16.574 -2.605 1.062 1.00 58.97 240 ARG A C 1
ATOM 1939 O O . ARG A 1 240 ? 16.997 -3.696 0.694 1.00 58.97 240 ARG A O 1
ATOM 1946 N N . LYS A 1 241 ? 17.052 -1.446 0.598 1.00 50.56 241 LYS A N 1
ATOM 1947 C CA . LYS A 1 241 ? 18.089 -1.374 -0.444 1.00 50.56 241 LYS A CA 1
ATOM 1948 C C . LYS A 1 241 ? 19.440 -1.892 0.050 1.00 50.56 241 LYS A C 1
ATOM 1950 O O . LYS A 1 241 ? 20.225 -2.363 -0.765 1.00 50.56 241 LYS A O 1
ATOM 1955 N N . ASP A 1 242 ? 19.635 -1.888 1.368 1.00 43.41 242 ASP A N 1
ATOM 1956 C CA . ASP A 1 242 ? 20.888 -2.258 2.024 1.00 43.41 242 ASP A CA 1
ATOM 1957 C C . ASP A 1 242 ? 20.764 -3.525 2.896 1.00 43.41 242 ASP A C 1
ATOM 1959 O O . ASP A 1 242 ? 21.711 -3.868 3.600 1.00 43.41 242 ASP A O 1
ATOM 1963 N N . GLY A 1 243 ? 19.605 -4.202 2.908 1.00 40.16 243 GLY A N 1
ATOM 1964 C CA . GLY A 1 243 ? 19.360 -5.417 3.705 1.00 40.16 243 GLY A CA 1
ATOM 1965 C C . GLY A 1 243 ? 19.395 -5.222 5.232 1.00 40.16 243 GLY A C 1
ATOM 1966 O O . GLY A 1 243 ? 19.542 -6.192 5.969 1.00 40.16 243 GLY A O 1
ATOM 1967 N N . ASN A 1 244 ? 19.275 -3.984 5.728 1.00 37.56 244 ASN A N 1
ATOM 1968 C CA . ASN A 1 244 ? 19.621 -3.604 7.107 1.00 37.56 244 ASN A CA 1
ATOM 1969 C C . ASN A 1 244 ? 18.424 -3.082 7.936 1.00 37.56 244 ASN A C 1
ATOM 1971 O O . ASN A 1 244 ? 18.551 -2.068 8.623 1.00 37.56 244 ASN A O 1
ATOM 1975 N N . ILE A 1 245 ? 17.270 -3.767 7.929 1.00 42.59 245 ILE A N 1
ATOM 1976 C CA . ILE A 1 245 ? 16.120 -3.400 8.797 1.00 42.59 245 ILE A CA 1
ATOM 1977 C C . ILE A 1 245 ? 16.487 -3.424 10.294 1.00 42.59 245 ILE A C 1
ATOM 1979 O O . ILE A 1 245 ? 15.923 -2.665 11.072 1.00 42.59 245 ILE A O 1
ATOM 1983 N N . ILE A 1 246 ? 17.496 -4.201 10.706 1.00 37.72 246 ILE A N 1
ATOM 1984 C CA . ILE A 1 246 ? 17.964 -4.264 12.107 1.00 37.72 246 ILE A CA 1
ATOM 1985 C C . ILE A 1 246 ? 18.459 -2.889 12.616 1.00 37.72 246 ILE A C 1
ATOM 1987 O O . ILE A 1 246 ? 18.438 -2.621 13.816 1.00 37.72 246 ILE A O 1
ATOM 1991 N N . LYS A 1 247 ? 18.856 -1.970 11.721 1.00 33.75 247 LYS A N 1
ATOM 1992 C CA . LYS A 1 247 ? 19.220 -0.590 12.094 1.00 33.75 247 LYS A CA 1
ATOM 1993 C C . LYS A 1 247 ? 18.016 0.339 12.276 1.00 33.75 247 LYS A C 1
ATOM 1995 O O . LYS A 1 247 ? 18.190 1.395 12.873 1.00 33.75 247 LYS A O 1
ATOM 2000 N N . ALA A 1 248 ? 16.822 -0.064 11.836 1.00 39.56 248 ALA A N 1
ATOM 2001 C CA . ALA A 1 248 ? 15.588 0.713 11.951 1.00 39.56 248 ALA A CA 1
ATOM 2002 C C . ALA A 1 248 ? 14.975 0.725 13.360 1.00 39.56 248 ALA A C 1
ATOM 2004 O O . ALA A 1 248 ? 13.858 1.196 13.546 1.00 39.56 248 ALA A O 1
ATOM 2005 N N . GLY A 1 249 ? 15.692 0.206 14.361 1.00 28.16 249 GLY A N 1
ATOM 2006 C CA . GLY A 1 249 ? 15.253 0.237 15.755 1.00 28.16 249 GLY A CA 1
ATOM 2007 C C . GLY A 1 249 ? 14.178 -0.791 16.108 1.00 28.16 249 GLY A C 1
ATOM 2008 O O . GLY A 1 249 ? 13.709 -0.786 17.243 1.00 28.16 249 GLY A O 1
ATOM 2009 N N . ILE A 1 250 ? 13.823 -1.694 15.188 1.00 40.28 250 ILE A N 1
ATOM 2010 C CA . ILE A 1 250 ? 12.969 -2.847 15.489 1.00 40.28 250 ILE A CA 1
ATOM 2011 C C . ILE A 1 250 ? 13.835 -3.882 16.215 1.00 40.28 250 ILE A C 1
ATOM 2013 O O . ILE A 1 250 ? 14.675 -4.541 15.598 1.00 40.28 250 ILE A O 1
ATOM 2017 N N . ARG A 1 251 ? 13.683 -3.946 17.540 1.00 28.77 251 ARG A N 1
ATOM 2018 C CA . ARG A 1 251 ? 14.224 -5.003 18.401 1.00 28.77 251 ARG A CA 1
ATOM 2019 C C . ARG A 1 251 ? 13.156 -6.038 18.688 1.00 28.77 251 ARG A C 1
ATOM 2021 O O . ARG A 1 251 ? 12.023 -5.608 18.989 1.00 28.77 251 ARG A O 1
#

Sequence (251 aa):
MNHIRSSISIDKCILSFSHDRYISRKKANAAAIAKAEREIASNSNGISHLILRAVDDKIDHLKFLFLINGIPVMCYALGNLLISSLKEIVIIGSEEVEQVATTFLETVGTQGKKISFVREDPNKLNLFNTMQLGKHRLNIEPNELILFQPGDLPFMFDIEEILHDSDIQNYNLILWLNSRQMMFPNHQHNPDSEFVWRNYHYRALCKETNELHEVKEPNIYPINLSAVDSDIIDHLHSTRKDGNIIKAGIR

pLDDT: mean 85.52, std 14.16, range [28.16, 98.44]

Radius of gyration: 18.65 Å; chains: 1; bounding box: 46×50×49 Å

Secondary structure (DSSP, 8-state):
---PPPPSS--EEEEE----EES-HHHHHHHHHHHHHHHHHTT-S--PPP--EETT-SS---GGG-EETTEEHHHHHHHHHHSSS--EEEEEE-HHHHHHHHHHHHHH--TT-EEEEEE--GGG-SHHHHHHHHHHHS---TT--EEEEES---S----HHHHT-GGGGT-SB----EEHHHH-TTTTT-GGG--S-----EEEEETTTTEEEEEEPPS-EEE-TTTS-TTHHHHHHHHGGGT-GGGGT--